Protein AF-A0A7S0J3U7-F1 (afdb_monomer_lite)

InterPro domains:
  IPR027417 P-loop containing nucleoside triphosphate hydrolase [G3DSA:3.40.50.300] (1-54)
  IPR027417 P-loop containing nucleoside triphosphate hydrolase [G3DSA:3.40.50.300] (55-213)
  IPR027417 P-loop containing nucleoside triphosphate hydrolase [SSF52540] (52-212)
  IPR050699 ATP-dependent RNA helicase SUPV3-like [PTHR12131] (1-213)

Radius of gyration: 22.96 Å; chains: 1; bounding box: 53×35×66 Å

Foldseek 3Di:
DVVCVVVVVCVLLPDALVDDDDDDDDDDPCQVVVQVVSCVSNVHHGDDDDDPDDPDQDWDWDDQQLDQDIFTQAGSVRDGDVVSVVVSVVSCPDPSNVVRVVCVLPLPRCRLLSVLVVCVVVVVDDDDDDDPDLVSLVSSLVSCVVPAFDDPVLLVVLVVLLCVLLVVDDPVVNPPVLSVVQSVSVRRVGGGDDPPDDPSRNVSNVVSVVVVD

Organism: NCBI:txid127549

pLDDT: mean 91.93, std 6.92, range [58.12, 98.19]

Structure (mmCIF, N/CA/C/O backbone):
data_AF-A0A7S0J3U7-F1
#
_entry.id   AF-A0A7S0J3U7-F1
#
loop_
_atom_site.group_PDB
_atom_site.id
_atom_site.type_symbol
_atom_site.label_atom_id
_atom_site.label_alt_id
_atom_site.label_comp_id
_atom_site.label_asym_id
_atom_site.label_entity_id
_atom_site.label_seq_id
_atom_site.pdbx_PDB_ins_code
_atom_site.Cartn_x
_atom_site.Cartn_y
_atom_site.Cartn_z
_atom_site.occupancy
_atom_site.B_iso_or_equiv
_atom_site.auth_seq_id
_atom_site.auth_comp_id
_atom_site.auth_asym_id
_atom_site.auth_atom_id
_atom_site.pdbx_PDB_model_num
ATOM 1 N N . ASP A 1 1 ? 11.514 -12.724 -6.228 1.00 75.56 1 ASP A N 1
ATOM 2 C CA . ASP A 1 1 ? 10.510 -13.749 -5.885 1.00 75.56 1 ASP A CA 1
ATOM 3 C C . ASP A 1 1 ? 11.068 -15.087 -6.351 1.00 75.56 1 ASP A C 1
ATOM 5 O O . ASP A 1 1 ? 11.372 -15.192 -7.532 1.00 75.56 1 ASP A O 1
ATOM 9 N N . LYS A 1 2 ? 11.339 -16.036 -5.444 1.00 83.31 2 LYS A N 1
ATOM 10 C CA . LYS A 1 2 ? 12.015 -17.295 -5.816 1.00 83.31 2 LYS A CA 1
ATOM 11 C C . LYS A 1 2 ? 11.158 -18.164 -6.736 1.00 83.31 2 LYS A C 1
ATOM 13 O O . LYS A 1 2 ? 11.709 -18.873 -7.564 1.00 83.31 2 LYS A O 1
ATOM 18 N N . GLU A 1 3 ? 9.839 -18.096 -6.590 1.00 84.75 3 GLU A N 1
ATOM 19 C CA . GLU A 1 3 ? 8.908 -18.938 -7.341 1.00 84.75 3 GLU A CA 1
ATOM 20 C C . GLU A 1 3 ? 8.481 -18.255 -8.642 1.00 84.75 3 GLU A C 1
ATOM 22 O O . GLU A 1 3 ? 8.449 -18.884 -9.694 1.00 84.75 3 GLU A O 1
ATOM 27 N N . ARG A 1 4 ? 8.209 -16.944 -8.601 1.00 88.12 4 ARG A N 1
ATOM 28 C CA . ARG A 1 4 ? 7.728 -16.192 -9.776 1.00 88.12 4 ARG A CA 1
ATOM 29 C C . ARG A 1 4 ? 8.841 -15.542 -10.599 1.00 88.12 4 ARG A C 1
ATOM 31 O O . ARG A 1 4 ? 8.576 -15.040 -11.686 1.00 88.12 4 ARG A O 1
ATOM 38 N N . GLY A 1 5 ? 10.071 -15.511 -10.084 1.00 89.69 5 GLY A N 1
ATOM 39 C CA . GLY A 1 5 ? 11.211 -14.859 -10.733 1.00 89.69 5 GLY A CA 1
ATOM 40 C C . GLY A 1 5 ? 11.667 -15.554 -12.014 1.00 89.69 5 GLY A C 1
ATOM 41 O O . GLY A 1 5 ? 11.997 -14.870 -12.976 1.00 89.69 5 GLY A O 1
ATOM 42 N N . VAL A 1 6 ? 11.602 -16.890 -12.052 1.00 93.31 6 VAL A N 1
ATOM 43 C CA . VAL A 1 6 ? 12.021 -17.692 -13.217 1.00 93.31 6 VAL A CA 1
ATOM 44 C C . VAL A 1 6 ? 11.227 -17.344 -14.475 1.00 93.31 6 VAL A C 1
ATOM 46 O O . VAL A 1 6 ? 11.791 -17.250 -15.558 1.00 93.31 6 VAL A O 1
ATOM 49 N N . VAL A 1 7 ? 9.936 -17.033 -14.316 1.00 94.88 7 VAL A N 1
ATOM 50 C CA . VAL A 1 7 ? 9.057 -16.651 -15.427 1.00 94.88 7 VAL A CA 1
ATOM 51 C C . VAL A 1 7 ? 9.573 -15.389 -16.117 1.00 94.88 7 VAL A C 1
ATOM 53 O O . VAL A 1 7 ? 9.537 -15.306 -17.340 1.00 94.88 7 VAL A O 1
ATOM 56 N N . TRP A 1 8 ? 10.087 -14.414 -15.360 1.00 95.06 8 TRP A N 1
ATOM 57 C CA . TRP A 1 8 ? 10.627 -13.183 -15.940 1.00 95.06 8 TRP A CA 1
ATOM 58 C C . TRP A 1 8 ? 11.910 -13.436 -16.726 1.00 95.06 8 TRP A C 1
ATOM 60 O O . TRP A 1 8 ? 12.068 -12.896 -17.818 1.00 95.06 8 TRP A O 1
ATOM 70 N N . GLU A 1 9 ? 12.801 -14.267 -16.192 1.00 94.94 9 GLU A N 1
ATOM 71 C CA . GLU A 1 9 ? 14.057 -14.624 -16.849 1.00 94.94 9 GLU A CA 1
ATOM 72 C C . GLU A 1 9 ? 13.805 -15.378 -18.161 1.00 94.94 9 GLU A C 1
ATOM 74 O O . GLU A 1 9 ? 14.298 -14.967 -19.211 1.00 94.94 9 GLU A O 1
ATOM 79 N N . GLU A 1 10 ? 12.955 -16.409 -18.130 1.00 95.12 10 GLU A N 1
ATOM 80 C CA . GLU A 1 10 ? 12.571 -17.180 -19.317 1.00 95.12 10 GLU A CA 1
ATOM 81 C C . GLU A 1 10 ? 11.880 -16.306 -20.368 1.00 95.12 10 GLU A C 1
ATOM 83 O O . GLU A 1 10 ? 12.235 -16.372 -21.545 1.00 95.12 10 GLU A O 1
ATOM 88 N N . CYS A 1 11 ? 10.937 -15.444 -19.961 1.00 95.62 11 CYS A N 1
ATOM 89 C CA . CYS A 1 11 ? 10.279 -14.515 -20.883 1.00 95.62 11 CYS A CA 1
ATOM 90 C C . CYS A 1 11 ? 11.294 -13.606 -21.578 1.00 95.62 11 CYS A C 1
ATOM 92 O O . CYS A 1 11 ? 11.206 -13.405 -22.786 1.00 95.62 11 CYS A O 1
ATOM 94 N N . ILE A 1 12 ? 12.255 -13.056 -20.831 1.00 96.38 12 ILE A N 1
ATOM 95 C CA . ILE A 1 12 ? 13.276 -12.184 -21.409 1.00 96.38 12 ILE A CA 1
ATOM 96 C C . ILE A 1 12 ? 14.152 -12.976 -22.380 1.00 96.38 12 ILE A C 1
ATOM 98 O O . ILE A 1 12 ? 14.346 -12.506 -23.493 1.00 96.38 12 ILE A O 1
ATOM 102 N N . ILE A 1 13 ? 14.645 -14.164 -22.016 1.00 95.75 13 ILE A N 1
ATOM 103 C CA . ILE A 1 13 ? 15.528 -14.976 -22.876 1.00 95.75 13 ILE A CA 1
ATOM 104 C C . ILE A 1 13 ? 14.826 -15.413 -24.171 1.00 95.75 13 ILE A C 1
ATOM 106 O O . ILE A 1 13 ? 15.434 -15.389 -25.238 1.00 95.75 13 ILE A O 1
ATOM 110 N N . LEU A 1 14 ? 13.560 -15.828 -24.085 1.00 96.62 14 LEU A N 1
ATOM 111 C CA . LEU A 1 14 ? 12.822 -16.404 -25.214 1.00 96.62 14 LEU A CA 1
ATOM 112 C C . LEU A 1 14 ? 12.270 -15.359 -26.193 1.00 96.62 14 LEU A C 1
ATOM 114 O O . LEU A 1 14 ? 11.823 -15.720 -27.285 1.00 96.62 14 LEU A O 1
ATOM 118 N N . LEU A 1 15 ? 12.269 -14.076 -25.825 1.00 96.88 15 LEU A N 1
ATOM 119 C CA . LEU A 1 15 ? 11.807 -13.017 -26.716 1.00 96.88 15 LEU A CA 1
ATOM 120 C C . LEU A 1 15 ? 12.730 -12.876 -27.944 1.00 96.88 15 LEU A C 1
ATOM 122 O O . LEU A 1 15 ? 13.947 -12.992 -27.826 1.00 96.88 15 LEU A O 1
ATOM 126 N N . PRO A 1 16 ? 12.189 -12.590 -29.143 1.00 95.31 16 PRO A N 1
ATOM 127 C CA . PRO A 1 16 ? 13.017 -12.363 -30.325 1.00 95.31 16 PRO A CA 1
ATOM 128 C C . PRO A 1 16 ? 13.934 -11.141 -30.169 1.00 95.31 16 PRO A C 1
ATOM 130 O O . PRO A 1 16 ? 13.489 -10.086 -29.723 1.00 95.31 16 PRO A O 1
ATOM 133 N N . SER A 1 17 ? 15.168 -11.219 -30.675 1.00 91.06 17 SER A N 1
ATOM 134 C CA . SER A 1 17 ? 16.170 -10.131 -30.609 1.00 91.06 17 SER A CA 1
ATOM 135 C C . SER A 1 17 ? 15.781 -8.839 -31.352 1.00 91.06 17 SER A C 1
ATOM 137 O O . SER A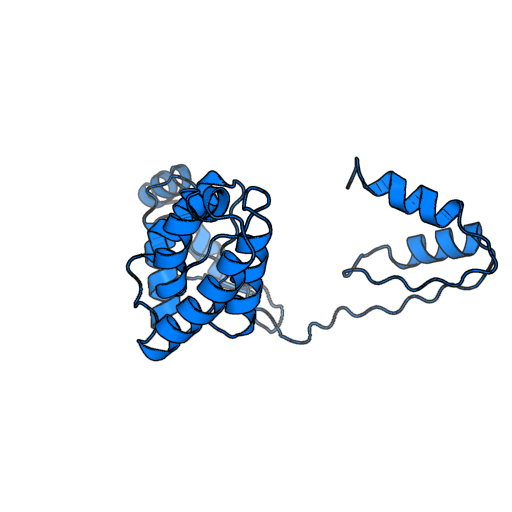 1 17 ? 16.381 -7.775 -31.159 1.00 91.06 17 SER A O 1
ATOM 139 N N . ALA A 1 18 ? 14.760 -8.906 -32.211 1.00 94.12 18 ALA A N 1
ATOM 140 C CA . ALA A 1 18 ? 14.163 -7.741 -32.858 1.00 94.12 18 ALA A CA 1
ATOM 141 C C . ALA A 1 18 ? 13.342 -6.871 -31.884 1.00 94.12 18 ALA A C 1
ATOM 143 O O . ALA A 1 18 ? 13.134 -5.687 -32.150 1.00 94.12 18 ALA A O 1
ATOM 144 N N . VAL A 1 19 ? 12.886 -7.436 -30.761 1.00 95.88 19 VAL A N 1
ATOM 145 C CA . VAL A 1 19 ? 12.116 -6.720 -29.740 1.00 95.88 19 VAL A CA 1
ATOM 146 C C . VAL A 1 19 ? 13.038 -5.769 -28.970 1.00 95.88 19 VAL A C 1
ATOM 148 O O . VAL A 1 19 ? 14.216 -6.043 -28.737 1.00 95.88 19 VAL A O 1
ATOM 151 N N . ARG A 1 20 ? 12.507 -4.603 -28.598 1.00 94.88 20 ARG A N 1
ATOM 152 C CA . ARG A 1 20 ? 13.173 -3.641 -27.712 1.00 94.88 20 ARG A CA 1
ATOM 153 C C . ARG A 1 20 ? 12.439 -3.606 -26.384 1.00 94.88 20 ARG A C 1
ATOM 155 O O . ARG A 1 20 ? 11.219 -3.735 -26.345 1.00 94.88 20 ARG A O 1
ATO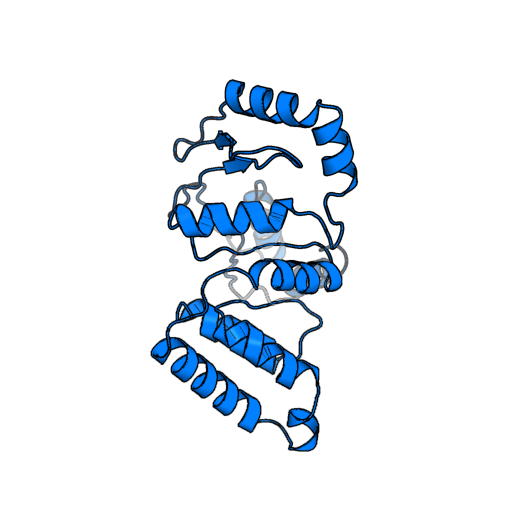M 162 N N . PHE A 1 21 ? 13.196 -3.434 -25.309 1.00 96.69 21 PHE A N 1
ATOM 163 C CA . PHE A 1 21 ? 12.683 -3.534 -23.951 1.00 96.69 21 PHE A CA 1
ATOM 164 C C . PHE A 1 21 ? 12.588 -2.163 -23.302 1.00 96.69 21 PHE A C 1
ATOM 166 O O . PHE A 1 21 ? 13.417 -1.282 -23.535 1.00 96.69 21 PHE A O 1
ATOM 173 N N . VAL A 1 22 ? 11.598 -2.028 -22.428 1.00 97.44 22 VAL A N 1
ATOM 174 C CA . VAL A 1 22 ? 11.510 -0.955 -21.445 1.00 97.44 22 VAL A CA 1
ATOM 175 C C . VAL A 1 22 ? 11.361 -1.630 -20.090 1.00 97.44 22 VAL A C 1
ATOM 177 O O . VAL A 1 22 ? 10.403 -2.367 -19.871 1.00 97.44 22 VAL A O 1
ATOM 180 N N . PHE A 1 23 ? 12.318 -1.400 -19.192 1.00 96.81 23 PHE A N 1
ATOM 181 C CA . PHE A 1 23 ? 12.300 -1.956 -17.842 1.00 96.81 23 PHE A CA 1
ATOM 182 C C . PHE A 1 23 ? 11.964 -0.858 -16.839 1.00 96.81 23 PHE A C 1
ATOM 184 O O . PHE A 1 23 ? 12.660 0.153 -16.759 1.00 96.81 23 PHE A O 1
ATOM 191 N N . LEU A 1 24 ? 10.906 -1.072 -16.060 1.00 96.75 24 LEU A N 1
ATOM 192 C CA . LEU A 1 24 ? 10.520 -0.206 -14.951 1.00 96.75 24 LEU A CA 1
ATOM 193 C C . LEU A 1 24 ? 10.749 -0.977 -13.652 1.00 96.75 24 LEU A C 1
ATOM 195 O O . LEU A 1 24 ? 10.137 -2.018 -13.428 1.00 96.75 24 LEU A O 1
ATOM 199 N N . SER A 1 25 ? 11.658 -0.481 -12.815 1.00 95.56 25 SER A N 1
ATOM 200 C CA . SER A 1 25 ? 12.045 -1.125 -11.559 1.00 95.56 25 SER A CA 1
ATOM 201 C C . SER A 1 25 ? 12.163 -0.096 -10.441 1.00 95.56 25 SER A C 1
ATOM 203 O O . SER A 1 25 ? 12.456 1.075 -10.681 1.00 95.56 25 SER A O 1
ATOM 205 N N . ALA A 1 26 ? 11.994 -0.557 -9.201 1.00 93.81 26 ALA A N 1
ATOM 206 C CA . ALA A 1 26 ? 12.475 0.176 -8.037 1.00 93.81 26 ALA A CA 1
ATOM 207 C C . ALA A 1 26 ? 14.014 0.283 -8.059 1.00 93.81 26 ALA A C 1
ATOM 209 O O . ALA A 1 26 ? 14.694 -0.425 -8.809 1.00 93.81 26 ALA A O 1
ATOM 210 N N . THR A 1 27 ? 14.565 1.160 -7.219 1.00 91.44 27 THR A N 1
ATOM 211 C CA . THR A 1 27 ? 16.014 1.342 -7.078 1.00 91.44 27 THR A CA 1
ATOM 212 C C . THR A 1 27 ? 16.678 0.040 -6.625 1.00 91.44 27 THR A C 1
ATOM 214 O O . THR A 1 27 ? 16.401 -0.452 -5.532 1.00 91.44 27 THR A O 1
ATOM 217 N N . ILE A 1 28 ? 17.576 -0.495 -7.455 1.00 93.19 28 ILE A N 1
ATOM 218 C CA . ILE A 1 28 ? 18.386 -1.683 -7.163 1.00 93.19 28 ILE A CA 1
ATOM 219 C C . ILE A 1 28 ? 19.878 -1.345 -7.305 1.00 93.19 28 ILE A C 1
ATOM 221 O O . ILE A 1 28 ? 20.237 -0.562 -8.189 1.00 93.19 28 ILE A O 1
ATOM 225 N N . PRO A 1 29 ? 20.761 -1.907 -6.460 1.00 92.19 29 PRO A N 1
ATOM 226 C CA . PRO A 1 29 ? 22.190 -1.595 -6.503 1.00 92.19 29 PRO A CA 1
ATOM 227 C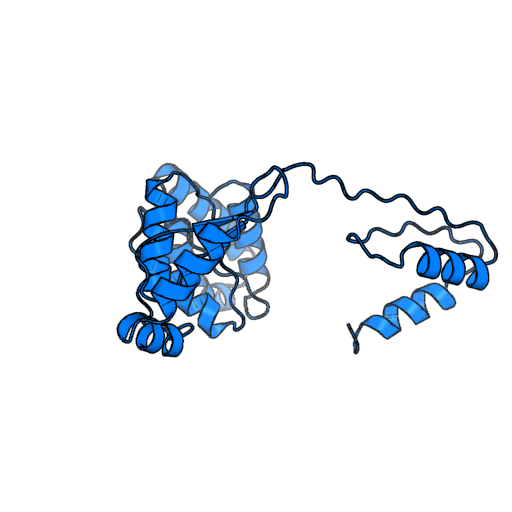 C . PRO A 1 29 ? 22.897 -2.180 -7.736 1.00 92.19 29 PRO A C 1
ATOM 229 O O . PRO A 1 29 ? 23.878 -1.613 -8.202 1.00 92.19 29 PRO A O 1
ATOM 232 N N . ASN A 1 30 ? 22.385 -3.276 -8.297 1.00 94.62 30 ASN A N 1
ATOM 233 C CA . ASN A 1 30 ? 22.997 -4.036 -9.388 1.00 94.62 30 ASN A CA 1
ATOM 234 C C . ASN A 1 30 ? 22.309 -3.816 -10.752 1.00 94.62 30 ASN A C 1
ATOM 236 O O . ASN A 1 30 ? 22.271 -4.710 -11.594 1.00 94.62 30 ASN A O 1
ATOM 240 N N . ALA A 1 31 ? 21.754 -2.622 -10.994 1.00 96.38 31 ALA A N 1
ATOM 241 C CA . ALA A 1 31 ? 21.051 -2.310 -12.246 1.00 96.38 31 ALA A CA 1
ATOM 242 C C . ALA A 1 31 ? 21.931 -2.479 -13.503 1.00 96.38 31 ALA A C 1
ATOM 244 O O . ALA A 1 31 ? 21.428 -2.852 -14.561 1.00 96.38 31 ALA A O 1
ATOM 245 N N . PHE A 1 32 ? 23.238 -2.223 -13.385 1.00 96.31 32 PHE A N 1
ATOM 246 C CA . PHE A 1 32 ? 24.193 -2.405 -14.481 1.00 96.31 32 PHE A CA 1
ATOM 247 C C . PHE A 1 32 ? 24.411 -3.878 -14.827 1.00 96.31 32 PHE A C 1
ATOM 249 O O . PHE A 1 32 ? 24.347 -4.217 -16.002 1.00 96.31 32 PHE A O 1
ATOM 256 N N . GLU A 1 33 ? 24.559 -4.755 -13.831 1.00 97.56 33 GLU A N 1
ATOM 257 C CA . GLU A 1 33 ? 24.690 -6.204 -14.057 1.00 97.56 33 GLU A CA 1
ATOM 258 C C . GLU A 1 33 ? 23.466 -6.760 -14.798 1.00 97.56 33 GLU A C 1
ATOM 260 O O . GLU A 1 33 ? 23.592 -7.545 -15.737 1.00 97.56 33 GLU A O 1
ATOM 265 N N . PHE A 1 34 ? 22.267 -6.301 -14.422 1.00 96.88 34 PHE A N 1
ATOM 266 C CA . PHE A 1 34 ? 21.038 -6.669 -15.122 1.00 96.88 34 PHE A CA 1
ATOM 267 C C . PHE A 1 34 ? 21.046 -6.198 -16.584 1.00 96.88 34 PHE A C 1
ATOM 269 O O . PHE A 1 34 ? 20.722 -6.969 -17.487 1.00 96.88 34 PHE A O 1
ATOM 276 N N . ALA A 1 35 ? 21.437 -4.946 -16.836 1.00 97.19 35 ALA A N 1
ATOM 277 C CA . ALA A 1 35 ? 21.500 -4.400 -18.188 1.00 97.19 35 ALA A CA 1
ATOM 278 C C . ALA A 1 35 ? 22.540 -5.115 -19.065 1.00 97.19 35 ALA A C 1
ATOM 280 O O . ALA A 1 35 ? 22.259 -5.390 -20.230 1.00 97.19 35 ALA A O 1
ATOM 281 N N . GLU A 1 36 ? 23.704 -5.456 -18.507 1.00 97.56 36 GLU A N 1
ATOM 282 C CA . GLU A 1 36 ? 24.748 -6.228 -19.188 1.00 97.56 36 GLU A CA 1
ATOM 283 C C . GLU A 1 36 ? 24.258 -7.625 -19.571 1.00 97.56 36 GLU A C 1
ATOM 285 O O . GLU A 1 36 ? 24.468 -8.062 -20.704 1.00 97.56 36 GLU A O 1
ATOM 290 N N . TRP A 1 37 ? 23.549 -8.304 -18.666 1.00 97.31 37 TRP A N 1
ATOM 291 C CA . TRP A 1 37 ? 22.957 -9.608 -18.948 1.00 97.31 37 TRP A CA 1
ATOM 292 C C . TRP A 1 37 ? 21.941 -9.541 -20.100 1.00 97.31 37 TRP A C 1
ATOM 294 O O . TRP A 1 37 ? 22.045 -10.327 -21.044 1.00 97.31 37 TRP A O 1
ATOM 304 N N . VAL A 1 38 ? 21.018 -8.569 -20.090 1.00 96.62 38 VAL A N 1
ATOM 305 C CA . VAL A 1 38 ? 20.047 -8.394 -21.189 1.00 96.62 38 VAL A CA 1
ATOM 306 C C . VAL A 1 38 ? 20.751 -8.042 -22.504 1.00 96.62 38 VAL A C 1
ATOM 308 O O . VAL A 1 38 ? 20.408 -8.594 -23.552 1.00 96.62 38 VAL A O 1
ATOM 311 N N . ALA A 1 39 ? 21.747 -7.152 -22.460 1.00 96.25 39 ALA A N 1
ATOM 312 C CA . ALA A 1 39 ? 22.512 -6.755 -23.640 1.00 96.25 39 ALA A CA 1
ATOM 313 C C . ALA A 1 39 ? 23.267 -7.943 -24.256 1.00 96.25 39 ALA A C 1
ATOM 315 O O . ALA A 1 39 ? 23.295 -8.084 -25.477 1.00 96.25 39 ALA A O 1
ATOM 316 N N . CYS A 1 40 ? 23.829 -8.820 -23.418 1.00 95.38 40 CYS A N 1
ATOM 317 C CA . CYS A 1 40 ? 24.489 -10.053 -23.839 1.00 95.38 40 CYS A CA 1
ATOM 318 C C . CYS A 1 40 ? 23.496 -11.050 -24.457 1.00 95.38 40 CYS A C 1
ATOM 320 O O . CYS A 1 40 ? 23.745 -11.575 -25.540 1.00 95.38 40 CYS A O 1
ATOM 322 N N . ALA A 1 41 ? 22.347 -11.267 -23.809 1.00 95.19 41 ALA A N 1
ATOM 323 C CA . ALA A 1 41 ? 21.336 -12.217 -24.269 1.00 95.19 41 ALA A CA 1
ATOM 324 C C . ALA A 1 41 ? 20.722 -11.838 -25.630 1.00 95.19 41 ALA A C 1
ATOM 326 O O . ALA A 1 41 ? 20.438 -12.719 -26.439 1.00 95.19 41 ALA A O 1
ATOM 327 N N . HIS A 1 42 ? 20.541 -10.539 -25.902 1.00 96.19 42 HIS A N 1
ATOM 328 C CA . HIS A 1 42 ? 19.839 -10.067 -27.103 1.00 96.19 42 HIS A CA 1
ATOM 329 C C . HIS A 1 42 ? 20.697 -9.323 -28.132 1.00 96.19 42 HIS A C 1
ATOM 331 O O . HIS A 1 42 ? 20.203 -8.979 -29.208 1.00 96.19 42 HIS A O 1
ATOM 337 N N . ASN A 1 43 ? 21.974 -9.085 -27.830 1.00 94.44 43 ASN A N 1
ATOM 338 C CA . ASN A 1 43 ? 22.939 -8.420 -28.708 1.00 94.44 43 ASN A CA 1
ATOM 339 C C . ASN A 1 43 ? 22.504 -7.009 -29.174 1.00 94.44 43 ASN A C 1
ATOM 341 O O . ASN A 1 43 ? 22.630 -6.651 -30.348 1.00 94.44 43 ASN A O 1
ATOM 345 N N . PHE A 1 44 ? 21.986 -6.190 -28.255 1.00 94.69 44 PHE A N 1
ATOM 346 C CA . PHE A 1 44 ? 21.726 -4.761 -28.475 1.00 94.69 44 PHE A CA 1
ATOM 347 C C . PHE A 1 44 ? 22.029 -3.949 -27.199 1.00 94.69 44 PHE A C 1
ATOM 349 O O . PHE A 1 44 ? 22.013 -4.508 -26.101 1.00 94.69 44 PHE A O 1
ATOM 356 N N . PRO A 1 45 ? 22.306 -2.633 -27.300 1.00 95.31 45 PRO A N 1
ATOM 357 C CA . PRO A 1 45 ? 22.631 -1.815 -26.132 1.00 95.31 45 PRO A CA 1
ATOM 358 C C . PRO A 1 45 ? 21.430 -1.620 -25.195 1.00 95.31 45 PRO A C 1
ATOM 360 O O . PRO A 1 45 ? 20.330 -1.287 -25.638 1.00 95.31 45 PRO A O 1
ATOM 363 N N . VAL A 1 46 ? 21.666 -1.760 -23.889 1.00 96.94 46 VAL A N 1
ATOM 364 C CA . VAL A 1 46 ? 20.685 -1.498 -22.825 1.00 96.94 46 VAL A CA 1
ATOM 365 C C . VAL A 1 46 ? 21.171 -0.318 -21.993 1.00 96.94 46 VAL A C 1
ATOM 367 O O . VAL A 1 46 ? 22.286 -0.325 -21.476 1.00 96.94 46 VAL A O 1
ATOM 370 N N . HIS A 1 47 ? 20.337 0.711 -21.865 1.00 97.06 47 HIS A N 1
ATOM 371 C CA . HIS A 1 47 ? 20.669 1.914 -21.106 1.00 97.06 47 HIS A CA 1
ATOM 372 C C . HIS A 1 47 ? 20.093 1.840 -19.692 1.00 97.06 47 HIS A C 1
ATOM 374 O O . HIS A 1 47 ? 18.919 1.521 -19.513 1.00 97.06 47 HIS A O 1
ATOM 380 N N . VAL A 1 48 ? 20.905 2.195 -18.695 1.00 97.50 48 VAL A N 1
ATOM 381 C CA . VAL A 1 48 ? 20.467 2.323 -17.301 1.00 97.50 48 VAL A CA 1
ATOM 382 C C . VAL A 1 48 ? 20.244 3.795 -16.986 1.00 97.50 48 VAL A C 1
ATOM 384 O O . VAL A 1 48 ? 21.166 4.603 -17.069 1.00 97.50 48 VAL A O 1
ATOM 387 N N . VAL A 1 49 ? 19.019 4.133 -16.594 1.00 96.50 49 VAL A N 1
ATOM 388 C CA . VAL A 1 49 ? 18.664 5.451 -16.061 1.00 96.50 49 VAL A CA 1
ATOM 389 C C . VAL A 1 49 ? 18.196 5.245 -14.629 1.00 96.50 49 VAL A C 1
ATOM 391 O O . VAL A 1 49 ? 17.203 4.560 -14.394 1.00 96.50 49 VAL A O 1
ATOM 394 N N . SER A 1 50 ? 18.921 5.805 -13.664 1.00 94.19 50 SER A N 1
ATOM 395 C CA . SER A 1 50 ? 18.618 5.645 -12.242 1.00 94.19 50 SER A CA 1
ATOM 396 C C . SER A 1 50 ? 18.702 6.972 -11.497 1.00 94.19 50 SER A C 1
ATOM 398 O O . SER A 1 50 ? 19.372 7.918 -11.909 1.00 94.19 50 SER A O 1
ATOM 400 N N . THR A 1 51 ? 17.981 7.047 -10.383 1.00 92.94 51 THR A N 1
ATOM 401 C CA . THR A 1 51 ? 18.025 8.179 -9.462 1.00 92.94 51 THR A CA 1
ATOM 402 C C . THR A 1 51 ? 17.840 7.674 -8.038 1.00 92.94 51 THR A C 1
ATOM 404 O O . THR A 1 51 ? 17.000 6.813 -7.775 1.00 92.94 51 THR A O 1
ATOM 407 N N . SER A 1 52 ? 18.636 8.207 -7.114 1.00 89.31 52 SER A N 1
ATOM 408 C CA . SER A 1 52 ? 18.439 8.047 -5.669 1.00 89.31 52 SER A CA 1
ATOM 409 C C . SER A 1 52 ? 17.608 9.186 -5.071 1.00 89.31 52 SER A C 1
ATOM 411 O O . SER A 1 52 ? 17.188 9.109 -3.917 1.00 89.31 52 SER A O 1
ATOM 413 N N . LYS A 1 53 ? 17.350 10.250 -5.846 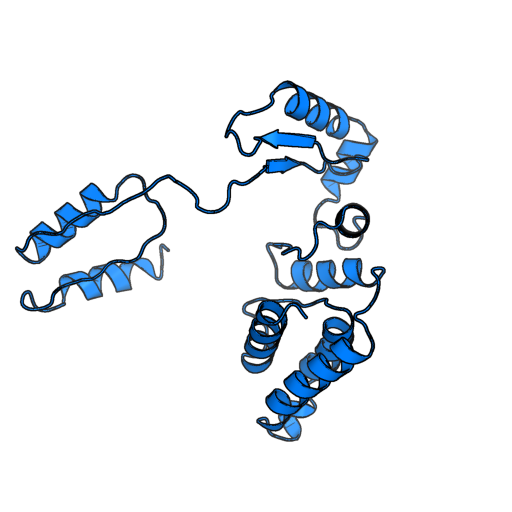1.00 90.50 53 LYS A N 1
ATOM 414 C CA . LYS A 1 53 ? 16.573 11.401 -5.393 1.00 90.50 53 LYS A CA 1
ATOM 415 C C . LYS A 1 53 ? 15.103 11.016 -5.289 1.00 90.50 53 LYS A C 1
ATOM 417 O O . LYS A 1 53 ? 14.454 10.727 -6.294 1.00 90.50 53 LYS A O 1
ATOM 422 N N . ARG A 1 54 ? 14.566 11.091 -4.074 1.00 91.69 54 ARG A N 1
ATOM 423 C CA . ARG A 1 54 ? 13.137 10.932 -3.811 1.00 91.69 54 ARG A CA 1
ATOM 424 C C . ARG A 1 54 ? 12.402 12.263 -4.046 1.00 91.69 54 ARG A C 1
ATOM 426 O O . ARG A 1 54 ? 12.850 13.272 -3.505 1.00 91.69 54 ARG A O 1
ATOM 433 N N . PRO A 1 55 ? 11.292 12.291 -4.811 1.00 94.00 55 PRO A N 1
ATOM 434 C CA . PRO A 1 55 ? 10.508 13.514 -5.024 1.00 94.00 55 PRO A CA 1
ATOM 435 C C . PRO A 1 55 ? 9.920 14.102 -3.736 1.00 94.00 55 PRO A C 1
ATOM 437 O O . PRO A 1 55 ? 9.984 15.311 -3.540 1.00 94.00 55 PRO A O 1
ATOM 440 N N . THR A 1 56 ? 9.418 13.242 -2.848 1.00 93.56 56 THR A N 1
ATOM 441 C CA . THR A 1 56 ? 8.897 13.619 -1.527 1.00 93.56 56 THR A CA 1
ATOM 442 C C . THR A 1 56 ? 9.860 13.120 -0.450 1.00 93.56 56 THR A C 1
ATOM 444 O O . THR A 1 56 ? 9.926 11.906 -0.240 1.00 93.56 56 THR A O 1
ATOM 447 N N . PRO A 1 57 ? 10.647 13.995 0.204 1.00 94.19 57 PRO A N 1
ATOM 448 C CA . PRO A 1 57 ? 11.508 13.599 1.316 1.00 94.19 57 PRO A CA 1
ATOM 449 C C . PRO A 1 57 ? 10.705 12.896 2.414 1.00 94.19 57 PRO A C 1
ATOM 451 O O . PRO A 1 57 ? 9.554 13.248 2.658 1.00 94.19 57 PRO A O 1
ATOM 454 N N . LEU A 1 58 ? 11.305 11.898 3.061 1.00 95.19 58 LEU A N 1
ATOM 455 C CA . LEU A 1 58 ? 10.655 11.136 4.126 1.00 95.19 58 LEU A CA 1
ATOM 456 C C . LEU A 1 58 ? 11.308 11.427 5.467 1.00 95.19 58 LEU A C 1
ATOM 458 O O . LEU A 1 58 ? 12.506 11.690 5.543 1.00 95.19 58 LEU A O 1
ATOM 462 N N . GLU A 1 59 ? 10.508 11.305 6.515 1.00 96.12 59 GLU A N 1
ATOM 463 C CA . GLU A 1 59 ? 10.973 11.262 7.890 1.00 96.12 59 GLU A CA 1
ATOM 464 C C . GLU A 1 59 ? 10.686 9.882 8.473 1.00 96.12 59 GLU A C 1
ATOM 466 O O . GLU A 1 59 ? 9.617 9.307 8.260 1.00 96.12 59 GLU A O 1
ATOM 471 N N . HIS A 1 60 ? 11.639 9.350 9.228 1.00 97.19 60 HIS A N 1
ATOM 472 C CA . HIS A 1 60 ? 11.517 8.048 9.863 1.00 97.19 60 HIS A CA 1
ATOM 473 C C . HIS A 1 60 ? 11.331 8.236 11.360 1.00 97.19 60 HIS A C 1
ATOM 475 O O . HIS A 1 60 ? 12.218 8.745 12.046 1.00 97.19 60 HIS A O 1
ATOM 481 N N . TRP A 1 61 ? 10.184 7.796 11.862 1.00 96.00 61 TRP A N 1
ATOM 482 C CA . TRP A 1 61 ? 9.808 7.881 13.267 1.00 96.00 61 TRP A CA 1
ATOM 483 C C . TRP A 1 61 ? 9.681 6.483 13.870 1.00 96.00 61 TRP A C 1
ATOM 485 O O . TRP A 1 61 ? 9.358 5.525 13.170 1.00 96.00 61 TRP A O 1
ATOM 495 N N . VAL A 1 62 ? 9.895 6.365 15.179 1.00 94.62 62 VAL A N 1
ATOM 496 C CA . VAL A 1 62 ? 9.595 5.144 15.934 1.00 94.62 62 VAL A CA 1
ATOM 497 C C . VAL A 1 62 ? 8.603 5.443 17.051 1.00 94.62 62 VAL A C 1
ATOM 499 O O . VAL A 1 62 ? 8.720 6.456 17.743 1.00 94.62 62 VAL A O 1
ATOM 502 N N . PHE A 1 63 ? 7.631 4.548 17.219 1.00 92.31 63 PHE A N 1
ATOM 503 C CA . PHE A 1 63 ? 6.690 4.532 18.336 1.00 92.31 63 PHE A CA 1
ATOM 504 C C . PHE A 1 63 ? 6.953 3.277 19.184 1.00 92.31 63 PHE A C 1
ATOM 506 O O . PHE A 1 63 ? 6.540 2.180 18.801 1.00 92.31 63 PHE A O 1
ATOM 513 N N . PRO A 1 64 ? 7.700 3.396 20.294 1.00 90.00 64 PRO A N 1
ATOM 514 C CA . PRO A 1 64 ? 7.978 2.281 21.189 1.00 90.00 64 PRO A CA 1
ATOM 515 C C . PRO A 1 64 ? 6.710 1.670 21.786 1.00 90.00 64 PRO A C 1
ATOM 517 O O . PRO A 1 64 ? 5.820 2.388 22.238 1.00 90.00 64 PRO A O 1
ATOM 520 N N . ALA A 1 65 ? 6.655 0.340 21.856 1.00 87.19 65 ALA A N 1
ATOM 521 C CA . ALA A 1 65 ? 5.578 -0.368 22.541 1.00 87.19 65 ALA A CA 1
ATOM 522 C C . ALA A 1 65 ? 5.513 0.037 24.021 1.00 87.19 65 ALA A C 1
ATOM 524 O O . ALA A 1 65 ? 6.531 0.031 24.716 1.00 87.19 65 ALA A O 1
ATOM 525 N N . GLY A 1 66 ? 4.324 0.404 24.502 1.00 83.25 66 GLY A N 1
ATOM 526 C CA . GLY A 1 66 ? 4.150 0.947 25.855 1.00 83.25 66 GLY A CA 1
ATOM 527 C C . GLY A 1 66 ? 4.759 2.338 26.084 1.00 83.25 66 GLY A C 1
ATOM 528 O O . GLY A 1 66 ? 4.642 2.857 27.187 1.00 83.25 66 GLY A O 1
ATOM 529 N N . GLY A 1 67 ? 5.368 2.960 25.070 1.00 82.56 67 GLY A N 1
ATOM 530 C CA . GLY A 1 67 ? 5.842 4.341 25.133 1.00 82.56 67 GLY A CA 1
ATOM 531 C C . GLY A 1 67 ? 4.714 5.353 24.932 1.00 82.56 67 GLY A C 1
ATOM 532 O O . GLY A 1 67 ? 3.606 4.995 24.526 1.00 82.56 67 GLY A O 1
ATOM 533 N N . ASP A 1 68 ? 5.019 6.625 25.193 1.00 79.19 68 ASP A N 1
ATOM 534 C CA . ASP A 1 68 ? 4.052 7.733 25.137 1.00 79.19 68 ASP A CA 1
ATOM 535 C C . ASP A 1 68 ? 4.306 8.716 23.984 1.00 79.19 68 ASP A C 1
ATOM 537 O O . ASP A 1 68 ? 3.650 9.751 23.892 1.00 79.19 68 ASP A O 1
ATOM 541 N N . GLY A 1 69 ? 5.258 8.431 23.090 1.00 86.00 69 GLY A N 1
ATOM 542 C CA . GLY A 1 69 ? 5.622 9.392 22.053 1.00 86.00 69 GLY A CA 1
ATOM 543 C C . GLY A 1 69 ? 6.340 8.820 20.840 1.00 86.00 69 GLY A C 1
ATOM 544 O O . GLY A 1 69 ? 6.880 7.714 20.857 1.00 86.00 69 GLY A O 1
ATOM 545 N N . LEU A 1 70 ? 6.337 9.631 19.781 1.00 92.06 70 LEU A N 1
ATOM 546 C CA . LEU A 1 70 ? 7.102 9.420 18.557 1.00 92.06 70 LEU A CA 1
ATOM 547 C C . LEU A 1 70 ? 8.511 9.994 18.703 1.00 92.06 70 LEU A C 1
ATOM 549 O O . LEU A 1 70 ? 8.682 11.147 19.102 1.00 92.06 70 LEU A O 1
ATOM 553 N N . TYR A 1 71 ? 9.508 9.210 18.305 1.00 94.69 71 TYR A N 1
ATOM 554 C CA . TYR A 1 71 ? 10.905 9.628 18.262 1.00 94.69 71 TYR A CA 1
ATOM 555 C C . TYR A 1 71 ? 11.366 9.703 16.810 1.00 94.69 71 TYR A C 1
ATOM 557 O O . TYR A 1 71 ? 11.319 8.707 16.089 1.00 94.69 71 TYR A O 1
ATOM 565 N N . LEU A 1 72 ? 11.810 10.883 16.379 1.00 96.38 72 LEU A N 1
ATOM 566 C CA . LEU A 1 72 ? 12.318 11.105 15.029 1.00 96.38 72 LEU A CA 1
ATOM 567 C C . LEU A 1 72 ? 13.723 10.506 14.903 1.00 96.38 72 LEU A C 1
ATOM 569 O O . LEU A 1 72 ? 14.676 11.043 15.470 1.00 96.38 72 LEU A O 1
ATOM 573 N N . LEU A 1 73 ? 13.854 9.414 14.155 1.00 97.38 73 LEU A N 1
ATOM 574 C CA . LEU A 1 73 ? 15.119 8.720 13.920 1.00 97.38 73 LEU A CA 1
ATOM 575 C C . LEU A 1 73 ? 15.890 9.299 12.739 1.00 97.38 73 LEU A C 1
ATOM 577 O O . LEU A 1 73 ? 17.109 9.364 12.796 1.00 97.38 73 LEU A O 1
ATOM 581 N N . GLN A 1 74 ? 15.210 9.737 11.683 1.00 97.25 74 GLN A N 1
ATOM 582 C CA . GLN A 1 74 ? 15.856 10.331 10.511 1.00 97.25 74 GLN A CA 1
ATOM 583 C C . GLN A 1 74 ? 14.957 11.410 9.922 1.00 97.25 74 GLN A C 1
ATOM 585 O O . GLN A 1 74 ? 13.767 11.174 9.733 1.00 97.25 74 GLN A O 1
ATOM 590 N N . GLY A 1 75 ? 15.506 12.602 9.685 1.00 94.81 75 GLY A N 1
ATOM 591 C CA . GLY A 1 75 ? 14.763 13.713 9.093 1.00 94.81 75 GLY A CA 1
ATOM 592 C C . GLY A 1 75 ? 14.741 13.646 7.571 1.00 94.81 75 GLY A C 1
ATOM 593 O O . GLY A 1 75 ? 15.371 12.784 6.958 1.00 94.81 75 GLY A O 1
ATOM 594 N N . SER A 1 76 ? 14.076 14.625 6.966 1.00 93.62 76 SER A N 1
ATOM 595 C CA . SER A 1 76 ? 14.086 14.849 5.515 1.00 93.62 76 SER A CA 1
ATOM 596 C C . SER A 1 76 ? 15.476 15.183 4.950 1.00 93.62 76 SER A C 1
ATOM 598 O O . SER A 1 76 ? 15.694 15.071 3.745 1.00 93.62 76 SER A O 1
ATOM 600 N N . ASP A 1 77 ? 16.424 15.542 5.818 1.00 93.00 77 ASP A N 1
ATOM 601 C CA . ASP A 1 77 ? 17.850 15.732 5.536 1.00 93.00 77 ASP A CA 1
ATOM 602 C C . ASP A 1 77 ? 18.629 14.414 5.368 1.00 93.00 77 ASP A C 1
ATOM 604 O O . ASP A 1 77 ? 19.786 14.427 4.948 1.00 93.00 77 ASP A O 1
ATOM 608 N N . GLY A 1 78 ? 18.015 13.273 5.691 1.00 92.25 78 GLY A N 1
ATOM 609 C CA . GLY A 1 78 ? 18.657 11.964 5.645 1.00 92.25 78 GLY A CA 1
ATOM 610 C C . GLY A 1 78 ? 19.636 11.709 6.795 1.00 92.25 78 GLY A C 1
ATOM 611 O O . GLY A 1 78 ? 20.311 10.678 6.787 1.00 92.25 78 GLY A O 1
ATOM 612 N N . VAL A 1 79 ? 19.708 12.585 7.804 1.00 95.12 79 VAL A N 1
ATOM 613 C CA . VAL A 1 79 ? 20.631 12.425 8.937 1.00 95.12 79 VAL A CA 1
ATOM 614 C C . VAL A 1 79 ? 19.979 11.589 10.035 1.00 95.12 79 VAL A C 1
ATOM 616 O O . VAL A 1 79 ? 18.887 11.902 10.516 1.00 95.12 79 VAL A O 1
ATOM 619 N N . PHE A 1 80 ? 20.657 10.515 10.445 1.00 97.38 80 PHE A N 1
ATOM 620 C CA . PHE A 1 80 ? 20.213 9.666 11.548 1.00 97.38 80 PHE A CA 1
ATOM 621 C C . PHE A 1 80 ? 20.488 10.328 12.907 1.00 97.38 80 PHE A C 1
ATOM 623 O O . PHE A 1 80 ? 21.589 10.811 13.166 1.00 97.38 80 PHE A O 1
ATOM 630 N N . ARG A 1 81 ? 19.486 10.335 13.790 1.00 97.06 81 ARG A N 1
ATOM 631 C CA . ARG A 1 81 ? 19.516 10.941 15.127 1.00 97.06 81 ARG A CA 1
ATOM 632 C C . ARG A 1 81 ? 19.686 9.863 16.196 1.00 97.06 81 ARG A C 1
ATOM 634 O O . ARG A 1 81 ? 18.708 9.363 16.755 1.00 97.06 81 ARG A O 1
ATOM 641 N N . GLU A 1 82 ? 20.938 9.541 16.499 1.00 96.75 82 GLU A N 1
ATOM 642 C CA . GLU A 1 82 ? 21.314 8.493 17.458 1.00 96.75 82 GLU A CA 1
ATOM 643 C C . GLU A 1 82 ? 20.745 8.730 18.867 1.00 96.75 82 GLU A C 1
ATOM 645 O O . GLU A 1 82 ? 20.200 7.812 19.475 1.00 96.75 82 GLU A O 1
ATOM 650 N N . GLU A 1 83 ? 20.736 9.975 19.349 1.00 96.19 83 GLU A N 1
ATOM 651 C CA . GLU A 1 83 ? 20.175 10.313 20.665 1.00 96.19 83 GLU A CA 1
ATOM 652 C C . GLU A 1 83 ? 18.687 9.928 20.783 1.00 96.19 83 GLU A C 1
ATOM 654 O O . GLU A 1 83 ? 18.246 9.363 21.787 1.00 96.19 83 GLU A O 1
ATOM 659 N N . ASN A 1 84 ? 17.896 10.189 19.737 1.00 96.00 84 ASN A N 1
ATOM 660 C CA . ASN A 1 84 ? 16.477 9.834 19.716 1.00 96.00 84 ASN A CA 1
ATOM 661 C C . ASN A 1 84 ? 16.279 8.319 19.669 1.00 96.00 84 ASN A C 1
ATOM 663 O O . ASN A 1 84 ? 15.372 7.799 20.327 1.00 96.00 84 ASN A O 1
ATOM 667 N N . PHE A 1 85 ? 17.143 7.611 18.940 1.00 95.12 85 PHE A N 1
ATOM 668 C CA . PHE A 1 85 ? 17.150 6.156 18.925 1.00 95.12 85 PHE A CA 1
ATOM 669 C C . PHE A 1 85 ? 17.418 5.593 20.324 1.00 95.12 85 PHE A C 1
ATOM 671 O O . PHE A 1 85 ? 16.612 4.809 20.829 1.00 95.12 85 PHE A O 1
ATOM 678 N N . GLU A 1 86 ? 18.468 6.051 21.006 1.00 94.62 86 GLU A N 1
ATOM 679 C CA . GLU A 1 86 ? 18.773 5.610 22.367 1.00 94.62 86 GLU A CA 1
ATOM 680 C C . GLU A 1 86 ? 17.630 5.894 23.346 1.00 94.62 86 GLU A C 1
ATOM 682 O O . GLU A 1 86 ? 17.274 5.035 24.156 1.00 94.62 86 GLU A O 1
ATOM 687 N N . ARG A 1 87 ? 17.018 7.083 23.270 1.00 92.19 87 ARG A N 1
ATOM 688 C CA . ARG A 1 87 ? 15.857 7.434 24.103 1.00 92.19 87 ARG A CA 1
ATOM 689 C C . ARG A 1 87 ? 14.684 6.486 23.862 1.00 92.19 87 ARG A C 1
ATOM 691 O O . ARG A 1 87 ? 14.067 6.036 24.829 1.00 92.19 87 ARG A O 1
ATOM 698 N N . SER A 1 88 ? 14.414 6.140 22.602 1.00 92.44 88 SER A N 1
ATOM 699 C CA . SER A 1 88 ? 13.372 5.172 22.250 1.00 92.44 88 SER A CA 1
ATOM 700 C C . SER A 1 88 ? 13.672 3.781 22.830 1.00 92.44 88 SER A C 1
ATOM 702 O O . SER A 1 88 ? 12.800 3.160 23.438 1.00 92.44 88 SER A O 1
ATOM 704 N N . MET A 1 89 ? 14.930 3.335 22.779 1.00 90.56 89 MET A N 1
ATOM 705 C CA . MET A 1 89 ? 15.351 2.044 23.329 1.00 90.56 89 MET A CA 1
ATOM 706 C C . MET A 1 89 ? 15.253 1.997 24.857 1.00 90.56 89 MET A C 1
ATOM 708 O O . MET A 1 89 ? 14.834 0.984 25.418 1.00 90.56 89 MET A O 1
ATOM 712 N N . ARG A 1 90 ? 15.569 3.100 25.548 1.00 89.25 90 ARG A N 1
ATOM 713 C CA . ARG A 1 90 ? 15.395 3.202 27.007 1.00 89.25 90 ARG A CA 1
ATOM 714 C C . ARG A 1 90 ? 13.926 3.077 27.415 1.00 89.25 90 ARG A C 1
ATOM 716 O O . ARG A 1 90 ? 13.647 2.442 28.428 1.00 89.25 90 ARG A O 1
ATOM 723 N N . SER A 1 91 ? 12.993 3.616 26.623 1.00 85.31 91 SER A N 1
ATOM 724 C CA . SER A 1 91 ? 11.553 3.473 26.898 1.00 85.31 91 SER A CA 1
ATOM 725 C C . SER A 1 91 ? 11.080 2.012 26.809 1.00 85.31 91 SER A C 1
ATOM 727 O O . SER A 1 91 ? 10.336 1.553 27.676 1.00 85.31 91 SER A O 1
ATOM 729 N N . LEU A 1 92 ? 11.614 1.241 25.850 1.00 84.56 92 LEU A N 1
ATOM 730 C CA . LEU A 1 92 ? 11.347 -0.198 25.711 1.00 84.56 92 LEU A CA 1
ATOM 731 C C . LEU A 1 92 ? 11.981 -1.042 26.822 1.00 84.56 92 LEU A C 1
ATOM 733 O O . LEU A 1 92 ? 11.449 -2.093 27.170 1.00 84.56 92 LEU A O 1
ATOM 737 N N . ALA A 1 93 ? 13.122 -0.612 27.367 1.00 84.62 93 ALA A N 1
ATOM 738 C CA . ALA A 1 93 ? 13.869 -1.367 28.373 1.00 84.62 93 ALA A CA 1
ATOM 739 C C . ALA A 1 93 ? 13.188 -1.410 29.755 1.00 84.62 93 ALA A C 1
ATOM 741 O O . ALA A 1 93 ? 13.600 -2.194 30.615 1.00 84.62 93 ALA A O 1
ATOM 742 N N . THR A 1 94 ? 12.152 -0.596 29.971 1.00 83.81 94 THR A N 1
ATOM 743 C CA . THR A 1 94 ? 11.325 -0.633 31.183 1.00 83.81 94 THR A CA 1
ATOM 744 C C . THR A 1 94 ? 10.569 -1.963 31.300 1.00 83.81 94 THR A C 1
ATOM 746 O O . THR A 1 94 ? 10.285 -2.628 30.304 1.00 83.81 94 THR A O 1
ATOM 749 N N . GLU A 1 95 ? 10.215 -2.383 32.517 1.00 79.38 95 GLU A N 1
ATOM 750 C CA . GLU A 1 95 ? 9.422 -3.611 32.716 1.00 79.38 95 GLU A CA 1
ATOM 751 C C . GLU A 1 95 ? 8.047 -3.535 32.030 1.00 79.38 95 GLU A C 1
ATOM 753 O O . GLU A 1 95 ? 7.533 -4.535 31.527 1.00 79.38 95 GLU A O 1
ATOM 758 N N . GLU A 1 96 ? 7.466 -2.338 31.961 1.00 78.25 96 GLU A N 1
ATOM 759 C CA . GLU A 1 96 ? 6.224 -2.065 31.235 1.00 78.25 96 GLU A CA 1
ATOM 760 C C . GLU A 1 96 ? 6.434 -2.128 29.718 1.00 78.25 96 GLU A C 1
ATOM 762 O O . GLU A 1 96 ? 5.674 -2.815 29.033 1.00 78.25 96 GLU A O 1
ATOM 767 N N . GLY A 1 97 ? 7.511 -1.522 29.207 1.00 78.38 97 GLY A N 1
ATOM 768 C CA . GLY A 1 97 ? 7.905 -1.572 27.798 1.00 78.38 97 GLY A CA 1
ATOM 769 C C . GLY A 1 97 ? 8.180 -2.994 27.308 1.00 78.38 97 GLY A C 1
ATOM 770 O O . GLY A 1 97 ? 7.667 -3.395 26.267 1.00 78.38 97 GLY A O 1
ATOM 771 N N . LYS A 1 98 ? 8.879 -3.823 28.093 1.00 81.50 98 LYS A N 1
ATOM 772 C CA . LYS A 1 98 ? 9.099 -5.247 27.771 1.00 81.50 98 LYS A CA 1
ATOM 773 C C . LYS A 1 98 ? 7.792 -6.041 27.725 1.00 81.50 98 LYS A C 1
ATOM 775 O O . LYS A 1 98 ? 7.587 -6.845 26.815 1.00 81.50 98 LYS A O 1
ATOM 780 N N . LYS A 1 99 ? 6.889 -5.816 28.689 1.00 81.31 99 LYS A N 1
ATOM 781 C CA . LYS A 1 99 ? 5.562 -6.459 28.714 1.00 81.31 99 LYS A CA 1
ATOM 782 C C . LYS A 1 99 ? 4.688 -6.014 27.540 1.00 81.31 99 LYS A C 1
ATOM 784 O O . LYS A 1 99 ? 3.930 -6.833 27.021 1.00 81.31 99 LYS A O 1
ATOM 789 N N . ALA A 1 100 ? 4.773 -4.748 27.136 1.00 78.62 100 ALA A N 1
ATOM 790 C CA . ALA A 1 100 ? 4.069 -4.215 25.975 1.00 78.62 100 ALA A CA 1
ATOM 791 C C . ALA A 1 100 ? 4.654 -4.760 24.664 1.00 78.62 100 ALA A C 1
ATOM 793 O O . ALA A 1 100 ? 3.899 -5.232 23.819 1.00 78.62 100 ALA A O 1
ATOM 794 N N . ALA A 1 101 ? 5.984 -4.813 24.538 1.00 77.88 101 ALA A N 1
ATOM 795 C CA . ALA A 1 101 ? 6.690 -5.390 23.395 1.00 77.88 101 ALA A CA 1
ATOM 796 C C . ALA A 1 101 ? 6.302 -6.858 23.158 1.00 77.88 101 ALA A C 1
ATOM 798 O O . ALA A 1 101 ? 6.017 -7.248 22.029 1.00 77.88 101 ALA A O 1
ATOM 799 N N . ALA A 1 102 ? 6.179 -7.653 24.227 1.00 76.62 102 ALA A N 1
ATOM 800 C CA . ALA A 1 102 ? 5.697 -9.035 24.149 1.00 76.62 102 ALA A CA 1
ATOM 801 C C . ALA A 1 102 ? 4.235 -9.165 23.667 1.00 76.62 102 ALA A C 1
ATOM 803 O O . ALA A 1 102 ? 3.794 -10.256 23.310 1.00 76.62 102 ALA A O 1
ATOM 804 N N . LYS A 1 103 ? 3.471 -8.065 23.672 1.00 73.44 103 LYS A N 1
ATOM 805 C CA . LYS A 1 103 ? 2.087 -7.981 23.187 1.00 73.44 103 LYS A CA 1
ATOM 806 C C . LYS A 1 103 ? 1.967 -7.251 21.845 1.00 73.44 103 LYS A C 1
ATOM 808 O O . LYS A 1 103 ? 0.845 -7.094 21.363 1.00 73.44 103 LYS A O 1
ATOM 813 N N . VAL A 1 104 ? 3.064 -6.807 21.231 1.00 68.81 104 VAL A N 1
ATOM 814 C CA . VAL A 1 104 ? 3.041 -6.218 19.882 1.00 68.81 104 VAL A CA 1
ATOM 815 C C . VAL A 1 104 ? 2.523 -7.271 18.899 1.00 68.81 104 VAL A C 1
ATOM 817 O O . VAL A 1 104 ? 2.963 -8.416 18.924 1.00 68.81 104 VAL A O 1
ATOM 820 N N . GLY A 1 105 ? 1.522 -6.910 18.092 1.00 60.19 105 GLY A N 1
ATOM 821 C CA . GLY A 1 105 ? 0.793 -7.851 17.226 1.00 60.19 105 GLY A CA 1
ATOM 822 C C . GLY A 1 105 ? -0.369 -8.588 17.909 1.00 60.19 105 GLY A C 1
ATOM 823 O O . GLY A 1 105 ? -1.168 -9.245 17.243 1.00 60.19 105 GLY A O 1
ATOM 824 N N . SER A 1 106 ? -0.545 -8.446 19.229 1.00 64.81 106 SER A N 1
ATOM 825 C CA . SER A 1 106 ? -1.768 -8.899 19.895 1.00 64.81 106 SER A CA 1
ATOM 826 C C . SER A 1 106 ? -2.950 -8.023 19.491 1.00 64.81 106 SER A C 1
ATOM 828 O O . SER A 1 106 ? -2.856 -6.796 19.474 1.00 64.81 106 SER A O 1
ATOM 830 N N . ARG A 1 107 ? -4.105 -8.661 19.279 1.00 58.12 107 ARG A N 1
ATOM 831 C CA . ARG A 1 107 ? -5.388 -8.032 18.911 1.00 58.12 107 ARG A CA 1
ATOM 832 C C . ARG A 1 107 ? -5.877 -6.963 19.902 1.00 58.12 107 ARG A C 1
ATOM 834 O O . ARG A 1 107 ? -6.822 -6.250 19.605 1.00 58.12 107 ARG A O 1
ATOM 841 N N . ASN A 1 108 ? -5.264 -6.886 21.085 1.00 58.25 108 ASN A N 1
ATOM 842 C CA . ASN A 1 108 ? -5.621 -5.963 22.161 1.00 58.25 108 ASN A CA 1
ATOM 843 C C . ASN A 1 108 ? -4.490 -4.983 22.513 1.00 58.25 108 ASN A C 1
ATOM 845 O O . ASN A 1 108 ? -4.527 -4.404 23.600 1.00 58.25 108 ASN A O 1
ATOM 849 N N . SER A 1 109 ? -3.466 -4.808 21.667 1.00 69.06 109 SER A N 1
ATOM 850 C CA . SER A 1 109 ? -2.449 -3.794 21.959 1.00 69.06 109 SER A CA 1
ATOM 851 C C . SER A 1 109 ? -3.079 -2.391 21.895 1.00 69.06 109 SER A C 1
ATOM 853 O O . SER A 1 109 ? -3.624 -2.016 20.853 1.00 69.06 109 SER A O 1
ATOM 855 N N . PRO A 1 110 ? -3.028 -1.593 22.981 1.00 79.88 110 PRO A N 1
ATOM 856 C CA . PRO A 1 110 ? -3.546 -0.226 22.973 1.00 79.88 110 PRO A CA 1
ATOM 857 C C . PRO A 1 110 ? -2.682 0.712 22.118 1.00 79.88 110 PRO A C 1
ATOM 859 O O . PRO A 1 110 ? -3.103 1.825 21.817 1.00 79.88 110 PRO A O 1
ATOM 862 N N . ASP A 1 111 ? -1.487 0.274 21.721 1.00 87.50 111 ASP A N 1
ATOM 863 C CA . ASP A 1 111 ? -0.470 1.105 21.081 1.00 87.50 111 ASP A CA 1
ATOM 864 C C . ASP A 1 111 ? -0.911 1.616 19.714 1.00 87.50 111 ASP A C 1
ATOM 866 O O . ASP A 1 111 ? -0.774 2.805 19.448 1.00 87.50 111 ASP A O 1
ATOM 870 N N . LEU A 1 112 ? -1.522 0.764 18.882 1.00 89.25 112 LEU A N 1
ATOM 871 C CA . LEU A 1 112 ? -2.028 1.198 17.578 1.00 89.25 112 LEU A CA 1
ATOM 872 C C . LEU A 1 112 ? -3.147 2.231 17.738 1.00 89.25 112 LEU A C 1
ATOM 874 O O . LEU A 1 112 ? -3.159 3.237 17.041 1.00 89.25 112 LEU A O 1
ATOM 878 N N . LYS A 1 113 ? -4.055 2.019 18.696 1.00 90.62 113 LYS A N 1
ATOM 879 C CA . LYS A 1 113 ? -5.129 2.974 18.987 1.00 90.62 113 LYS A CA 1
ATOM 880 C C . LYS A 1 113 ? -4.562 4.343 19.386 1.00 90.62 113 LYS A C 1
ATOM 882 O O . LYS A 1 113 ? -5.009 5.359 18.863 1.00 90.62 113 LYS A O 1
ATOM 887 N N . ARG A 1 114 ? -3.569 4.357 20.287 1.00 90.94 114 ARG A N 1
ATOM 888 C CA . ARG A 1 114 ? -2.875 5.580 20.732 1.00 90.94 114 ARG A CA 1
ATOM 889 C C . ARG A 1 114 ? -2.134 6.260 19.582 1.00 90.94 114 ARG A C 1
ATOM 891 O O . ARG A 1 114 ? -2.234 7.473 19.436 1.00 90.94 114 ARG A O 1
ATOM 898 N N . LEU A 1 115 ? -1.442 5.482 18.750 1.00 92.06 115 LEU A N 1
ATOM 899 C CA . LEU A 1 115 ? -0.746 5.989 17.573 1.00 92.06 115 LEU A CA 1
ATOM 900 C C . LEU A 1 115 ? -1.721 6.652 16.595 1.00 92.06 115 LEU A C 1
ATOM 902 O O . LEU A 1 115 ? -1.476 7.778 16.188 1.00 92.06 115 LEU A O 1
ATOM 906 N N . LEU A 1 116 ? -2.838 5.999 16.270 1.00 92.31 116 LEU A N 1
ATOM 907 C CA . LEU A 1 116 ? -3.847 6.546 15.360 1.00 92.31 116 LEU A CA 1
ATOM 908 C C . LEU A 1 116 ? -4.450 7.859 15.876 1.00 92.31 116 LEU A C 1
ATOM 910 O O . LEU A 1 116 ? -4.558 8.805 15.104 1.00 92.31 116 LEU A O 1
ATOM 914 N N . SER A 1 117 ? -4.775 7.947 17.171 1.00 92.12 117 SER A N 1
ATOM 915 C CA . SER A 1 117 ? -5.239 9.208 17.775 1.00 92.12 117 SER A CA 1
ATOM 916 C C . SER A 1 117 ? -4.197 10.317 17.670 1.00 92.12 117 SER A C 1
ATOM 918 O O . SER A 1 117 ? -4.524 11.434 17.297 1.00 92.12 117 SER A O 1
ATOM 920 N N . MET A 1 118 ? -2.926 10.008 17.926 1.00 92.50 118 MET A N 1
ATOM 921 C CA . MET A 1 118 ? -1.852 10.990 17.796 1.00 92.50 118 MET A CA 1
ATOM 922 C C . MET A 1 118 ? -1.628 11.435 16.342 1.00 92.50 118 MET A C 1
ATOM 924 O O . MET A 1 118 ? -1.230 12.574 16.121 1.00 92.50 118 MET A O 1
ATOM 928 N N . LEU A 1 119 ? -1.847 10.560 15.353 1.00 93.25 119 LEU A N 1
ATOM 929 C CA . LEU A 1 119 ? -1.783 10.934 13.936 1.00 93.25 119 LEU A CA 1
ATOM 930 C C . LEU A 1 119 ? -2.950 11.853 13.545 1.00 93.25 119 LEU A C 1
ATOM 932 O O . LEU A 1 119 ? -2.721 12.824 12.832 1.00 93.25 119 LEU A O 1
ATOM 936 N N . GLU A 1 120 ? -4.163 11.584 14.040 1.00 92.06 120 GLU A N 1
ATOM 937 C CA . GLU A 1 120 ? -5.346 12.438 13.838 1.00 92.06 120 GLU A CA 1
ATOM 938 C C . GLU A 1 120 ? -5.146 13.824 14.475 1.00 92.06 120 GLU A C 1
ATOM 940 O O . GLU A 1 120 ? -5.267 14.836 13.793 1.00 92.06 120 GLU A O 1
ATOM 945 N N . GLU A 1 121 ? -4.730 13.882 15.746 1.00 92.00 121 GLU A N 1
ATOM 946 C CA . GLU A 1 121 ? -4.476 15.134 16.480 1.00 92.00 121 GLU A CA 1
ATOM 947 C C . GLU A 1 121 ? -3.365 15.998 15.862 1.00 92.00 121 GLU A C 1
ATOM 949 O O . GLU A 1 121 ? -3.356 17.215 16.036 1.00 92.00 121 GLU A O 1
ATOM 954 N N . ARG A 1 122 ? -2.404 15.374 15.171 1.00 92.75 122 ARG A N 1
ATOM 955 C CA . ARG A 1 122 ? -1.287 16.061 14.504 1.00 92.75 122 ARG A CA 1
ATOM 956 C C . ARG A 1 122 ? -1.538 16.337 13.022 1.00 92.75 122 ARG A C 1
ATOM 958 O O . ARG A 1 122 ? -0.604 16.769 12.352 1.00 92.75 122 ARG A O 1
ATOM 965 N N . GLU A 1 123 ? -2.742 16.064 12.518 1.00 93.00 123 GLU A N 1
ATOM 966 C CA . GLU A 1 123 ? -3.106 16.250 11.106 1.00 93.00 123 GLU A CA 1
ATOM 967 C C . GLU A 1 123 ? -2.176 15.478 10.142 1.00 93.00 123 GLU A C 1
ATOM 969 O O . GLU A 1 123 ? -1.826 15.946 9.062 1.00 93.00 123 GLU A O 1
ATOM 974 N N . LEU A 1 124 ? -1.758 14.269 10.538 1.00 93.44 124 LEU A N 1
ATOM 975 C CA . LEU A 1 124 ? -0.874 13.383 9.761 1.00 93.44 124 LEU A CA 1
ATOM 976 C C . LEU A 1 124 ? -1.641 12.276 9.013 1.00 93.44 124 LEU A C 1
ATOM 978 O O . LEU A 1 124 ? -1.056 11.257 8.642 1.00 93.44 124 LEU A O 1
ATOM 982 N N . MET A 1 125 ? -2.949 12.454 8.824 1.00 92.31 125 MET A N 1
ATOM 983 C CA . MET A 1 125 ? -3.791 11.585 7.999 1.00 92.31 125 MET A CA 1
ATOM 984 C C . MET A 1 125 ? -3.749 12.043 6.528 1.00 92.31 125 MET A C 1
ATOM 986 O O . MET A 1 125 ? -3.579 13.237 6.278 1.00 92.31 125 MET A O 1
ATOM 990 N N . PRO A 1 126 ? -3.922 11.144 5.541 1.00 94.06 126 PRO A N 1
ATOM 991 C CA . PRO A 1 126 ? -4.212 9.712 5.662 1.00 94.06 126 PRO A CA 1
ATOM 992 C C . PRO A 1 126 ? -2.992 8.870 6.076 1.00 94.06 126 PRO A C 1
ATOM 994 O O . PRO A 1 126 ? -1.845 9.248 5.847 1.00 94.06 126 PRO A O 1
ATOM 997 N N . ALA A 1 127 ? -3.241 7.685 6.644 1.00 94.06 127 ALA A N 1
ATOM 998 C CA . ALA A 1 127 ? -2.197 6.753 7.072 1.00 94.06 127 ALA A CA 1
ATOM 999 C C . ALA A 1 127 ? -2.433 5.333 6.533 1.00 94.06 127 ALA A C 1
ATOM 1001 O O . ALA A 1 127 ? -3.526 4.783 6.649 1.00 94.06 127 ALA A O 1
ATOM 1002 N N . ILE A 1 128 ? -1.377 4.705 6.003 1.00 96.06 128 ILE A N 1
ATOM 1003 C CA . ILE A 1 128 ? -1.387 3.291 5.603 1.00 96.06 128 ILE A CA 1
ATOM 1004 C C . ILE A 1 128 ? -0.719 2.464 6.703 1.00 96.06 128 ILE A C 1
ATOM 1006 O O . ILE A 1 128 ? 0.464 2.643 6.997 1.00 96.06 128 ILE A O 1
ATOM 1010 N N . VAL A 1 129 ? -1.466 1.525 7.286 1.00 94.00 129 VAL A N 1
ATOM 1011 C CA . VAL A 1 129 ? -0.957 0.595 8.303 1.00 94.00 129 VAL A CA 1
ATOM 1012 C C . VAL A 1 129 ? -0.691 -0.765 7.665 1.00 94.00 129 VAL A C 1
ATOM 1014 O O . VAL A 1 129 ? -1.615 -1.463 7.253 1.00 94.00 129 VAL A O 1
ATOM 1017 N N . PHE A 1 130 ? 0.578 -1.167 7.616 1.00 94.50 130 PHE A N 1
ATOM 1018 C CA . PHE A 1 130 ? 0.964 -2.497 7.149 1.00 94.50 130 PHE A CA 1
ATOM 1019 C C . PHE A 1 130 ? 0.887 -3.527 8.282 1.00 94.50 130 PHE A C 1
ATOM 1021 O O . PHE A 1 130 ? 1.395 -3.304 9.380 1.00 94.50 130 PHE A O 1
ATOM 1028 N N . ALA A 1 131 ? 0.289 -4.681 7.986 1.00 91.31 131 ALA A N 1
ATOM 1029 C CA . ALA A 1 131 ? 0.235 -5.848 8.861 1.00 91.31 131 ALA A CA 1
ATOM 1030 C C . ALA A 1 131 ? 0.691 -7.099 8.094 1.00 91.31 131 ALA A C 1
ATOM 1032 O O . ALA A 1 131 ? 0.522 -7.181 6.877 1.00 91.31 131 ALA A O 1
ATOM 1033 N N . PHE A 1 132 ? 1.263 -8.082 8.793 1.00 88.44 132 PHE A N 1
ATOM 1034 C CA . PHE A 1 132 ? 1.878 -9.253 8.153 1.00 88.44 132 PHE A CA 1
ATOM 1035 C C . PHE A 1 132 ? 0.894 -10.396 7.882 1.00 88.44 132 PHE A C 1
ATOM 1037 O O . PHE A 1 132 ? 1.194 -11.296 7.098 1.00 88.44 132 PHE A O 1
ATOM 1044 N N . SER A 1 133 ? -0.297 -10.362 8.483 1.00 91.75 133 SER A N 1
ATOM 1045 C CA . SER A 1 133 ? -1.363 -11.325 8.212 1.00 91.75 133 SER A CA 1
ATOM 1046 C C . SER A 1 133 ? -2.704 -10.650 7.920 1.00 91.75 133 SER A C 1
ATOM 1048 O O . SER A 1 133 ? -3.003 -9.562 8.411 1.00 91.75 133 SER A O 1
ATOM 1050 N N . ARG A 1 134 ? -3.561 -11.342 7.155 1.00 92.88 134 ARG A N 1
ATOM 1051 C CA . ARG A 1 134 ? -4.939 -10.893 6.862 1.00 92.88 134 ARG A CA 1
ATOM 1052 C C . ARG A 1 134 ? -5.723 -10.628 8.151 1.00 92.88 134 ARG A C 1
ATOM 1054 O O . ARG A 1 134 ? -6.348 -9.588 8.304 1.00 92.88 134 ARG A O 1
ATOM 1061 N N . LYS A 1 135 ? -5.587 -11.537 9.122 1.00 90.44 135 LYS A N 1
ATOM 1062 C CA . LYS A 1 135 ? -6.234 -11.446 10.435 1.00 90.44 135 LYS A CA 1
ATOM 1063 C C . LYS A 1 135 ? -5.778 -10.224 11.238 1.00 90.44 135 LYS A C 1
ATOM 1065 O O . LYS A 1 135 ? -6.597 -9.606 11.913 1.00 90.44 135 LYS A O 1
ATOM 1070 N N . GLU A 1 136 ? -4.489 -9.892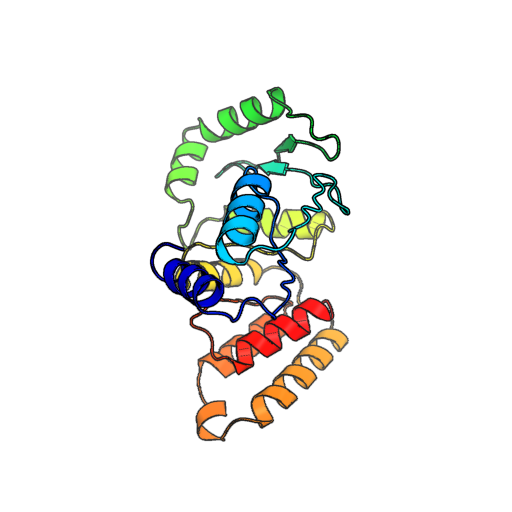 11.206 1.00 89.75 136 GLU A N 1
ATOM 1071 C CA . GLU A 1 136 ? -3.974 -8.687 11.868 1.00 89.75 136 GLU A CA 1
ATOM 1072 C C . GLU A 1 136 ? -4.435 -7.416 11.159 1.00 89.75 136 GLU A C 1
ATOM 1074 O O . GLU A 1 136 ? -4.790 -6.467 11.844 1.00 89.75 136 GLU A O 1
ATOM 1079 N N . CYS A 1 137 ? -4.497 -7.406 9.823 1.00 92.00 137 CYS A N 1
ATOM 1080 C CA . CYS A 1 137 ? -5.027 -6.281 9.047 1.00 92.00 137 CYS A CA 1
ATOM 1081 C C . CYS A 1 137 ? -6.493 -5.984 9.414 1.00 92.00 137 CYS A C 1
ATOM 1083 O O . CYS A 1 137 ? -6.830 -4.858 9.777 1.00 92.00 137 CYS A O 1
ATOM 1085 N N . GLU A 1 138 ? -7.346 -7.012 9.441 1.00 91.31 138 GLU A N 1
ATOM 1086 C CA . GLU A 1 138 ? -8.739 -6.884 9.891 1.00 91.31 138 GLU A CA 1
ATOM 1087 C C . GLU A 1 138 ? -8.841 -6.459 11.365 1.00 91.31 138 GLU A C 1
ATOM 1089 O O . GLU A 1 138 ? -9.686 -5.644 11.734 1.00 91.31 138 GLU A O 1
ATOM 1094 N N . GLY A 1 139 ? -7.961 -6.981 12.227 1.00 89.88 139 GLY A N 1
ATOM 1095 C CA . GLY A 1 139 ? -7.871 -6.566 13.627 1.00 89.88 139 GLY A CA 1
ATOM 1096 C C . GLY A 1 139 ? -7.468 -5.096 13.791 1.00 89.88 139 GLY A C 1
ATOM 1097 O O . GLY A 1 139 ? -8.058 -4.395 14.611 1.00 89.88 139 GLY A O 1
ATOM 1098 N N . ALA A 1 140 ? -6.514 -4.622 12.988 1.00 89.88 140 ALA A N 1
ATOM 1099 C CA . ALA A 1 140 ? -6.011 -3.253 12.989 1.00 89.88 140 ALA A CA 1
ATOM 1100 C C . ALA A 1 140 ? -7.115 -2.237 12.672 1.00 89.88 140 ALA A C 1
ATOM 1102 O O . ALA A 1 140 ? -7.257 -1.250 13.392 1.00 89.88 140 ALA A O 1
ATOM 1103 N N . ALA A 1 141 ? -7.960 -2.519 11.676 1.00 91.62 141 ALA A N 1
ATOM 1104 C CA . ALA A 1 141 ? -9.087 -1.653 11.322 1.00 91.62 141 ALA A CA 1
ATOM 1105 C C . ALA A 1 141 ? -10.069 -1.442 12.488 1.00 91.62 141 ALA A C 1
ATOM 1107 O O . ALA A 1 141 ? -10.615 -0.353 12.671 1.00 91.62 141 ALA A O 1
ATOM 1108 N N . MET A 1 142 ? -10.246 -2.450 13.348 1.00 89.69 142 MET A N 1
ATOM 1109 C CA . MET A 1 142 ? -11.106 -2.318 14.528 1.00 89.69 142 MET A CA 1
ATOM 1110 C C . MET A 1 142 ? -10.553 -1.316 15.547 1.00 89.69 142 MET A C 1
ATOM 1112 O O . MET A 1 142 ? -11.339 -0.676 16.248 1.00 89.69 142 MET A O 1
ATOM 1116 N N . HIS A 1 143 ? -9.229 -1.132 15.602 1.00 88.75 143 HIS A N 1
ATOM 1117 C CA . HIS A 1 143 ? -8.593 -0.117 16.442 1.00 88.75 143 HIS A CA 1
ATOM 1118 C C . HIS A 1 143 ? -8.769 1.306 15.916 1.00 88.75 143 HIS A C 1
ATOM 1120 O O . HIS A 1 143 ? -8.522 2.215 16.690 1.00 88.75 143 HIS A O 1
ATOM 1126 N N . ALA A 1 144 ? -9.200 1.510 14.668 1.00 88.31 144 ALA A N 1
ATOM 1127 C CA . ALA A 1 144 ? -9.486 2.832 14.101 1.00 88.31 144 ALA A CA 1
ATOM 1128 C C . ALA A 1 144 ? -10.951 3.271 14.310 1.00 88.31 144 ALA A C 1
ATOM 1130 O O . ALA A 1 144 ? -11.338 4.395 13.997 1.00 88.31 144 ALA A O 1
ATOM 1131 N N . ARG A 1 145 ? -11.804 2.405 14.877 1.00 84.56 145 ARG A N 1
ATOM 1132 C CA . ARG A 1 145 ? -13.239 2.689 15.076 1.00 84.56 145 ARG A CA 1
ATOM 1133 C C . ARG A 1 145 ? -13.543 3.787 16.101 1.00 84.56 145 ARG A C 1
ATOM 1135 O O . ARG A 1 145 ? -14.709 4.137 16.247 1.00 84.56 145 ARG A O 1
ATOM 1142 N N . HIS A 1 146 ? -12.555 4.290 16.838 1.00 86.69 146 HIS A N 1
ATOM 1143 C CA . HIS A 1 146 ? -12.735 5.416 17.763 1.00 86.69 146 HIS A CA 1
ATOM 1144 C C . HIS A 1 146 ? -12.491 6.783 17.124 1.00 86.69 146 HIS A C 1
ATOM 1146 O O . HIS A 1 146 ? -12.874 7.768 17.743 1.00 86.69 146 HIS A O 1
ATOM 1152 N N . LEU A 1 147 ? -11.871 6.841 15.941 1.00 87.88 147 LEU A N 1
ATOM 1153 C CA . LEU A 1 147 ? -11.610 8.093 15.221 1.00 87.88 147 LEU A CA 1
ATOM 1154 C C . LEU A 1 147 ? -12.922 8.757 14.775 1.00 87.88 147 LEU A C 1
ATOM 1156 O O . LEU A 1 147 ? -13.986 8.116 14.788 1.00 87.88 147 LEU A O 1
ATOM 1160 N N . ALA A 1 148 ? -12.878 10.027 14.380 1.00 87.75 148 ALA A N 1
ATOM 1161 C CA . ALA A 1 148 ? -14.059 10.667 13.810 1.00 87.75 148 ALA A CA 1
ATOM 1162 C C . ALA A 1 148 ? -14.478 9.943 12.511 1.00 87.75 148 ALA A C 1
ATOM 1164 O O . ALA A 1 148 ? -13.621 9.525 11.735 1.00 87.75 148 ALA A O 1
ATOM 1165 N N . PRO A 1 149 ? -15.783 9.706 12.274 1.00 90.31 149 PRO A N 1
ATOM 1166 C CA . PRO A 1 149 ? -16.227 9.235 10.968 1.00 90.31 149 PRO A CA 1
ATOM 1167 C C . PRO A 1 149 ? -16.050 10.340 9.918 1.00 90.31 149 PRO A C 1
ATOM 1169 O O . PRO A 1 149 ? -15.934 11.515 10.269 1.00 90.31 149 PRO A O 1
ATOM 1172 N N . LEU A 1 150 ? -16.132 9.963 8.643 1.00 94.75 150 LEU A N 1
ATOM 1173 C CA . LEU A 1 150 ? -16.224 10.917 7.540 1.00 94.75 150 LEU A CA 1
ATOM 1174 C C . LEU A 1 150 ? -17.436 11.843 7.713 1.00 94.75 150 LEU A C 1
ATOM 1176 O O . LEU A 1 150 ? -18.419 11.498 8.386 1.00 94.75 150 LEU A O 1
ATOM 1180 N N . SER A 1 151 ? -17.395 13.003 7.065 1.00 96.50 151 SER A N 1
ATOM 1181 C CA . SER A 1 151 ? -18.535 13.914 6.980 1.00 96.50 151 SER A CA 1
ATOM 1182 C C . SER A 1 151 ? -19.741 13.255 6.293 1.00 96.50 151 SER A C 1
ATOM 1184 O O . SER A 1 151 ? -19.630 12.234 5.615 1.00 96.50 151 SER A O 1
ATOM 1186 N N . ALA A 1 152 ? -20.934 13.827 6.470 1.00 97.25 152 ALA A N 1
ATOM 1187 C CA . ALA A 1 152 ? -22.153 13.279 5.867 1.00 97.25 152 ALA A CA 1
ATOM 1188 C C . ALA A 1 152 ? -22.081 13.229 4.326 1.00 97.25 152 ALA A C 1
ATOM 1190 O O . ALA A 1 152 ? -22.570 12.274 3.715 1.00 97.25 152 ALA A O 1
ATOM 1191 N N . ASP A 1 153 ? -21.436 14.223 3.715 1.00 97.69 153 ASP A N 1
ATOM 1192 C CA . ASP A 1 153 ? -21.263 14.310 2.265 1.00 97.69 153 ASP A CA 1
ATOM 1193 C C . ASP A 1 153 ? -20.287 13.233 1.769 1.00 97.69 153 ASP A C 1
ATOM 1195 O O . ASP A 1 153 ? -20.605 12.486 0.842 1.00 97.69 153 ASP A O 1
ATOM 1199 N N . GLU A 1 154 ? -19.152 13.056 2.451 1.00 97.88 154 GLU A N 1
ATOM 1200 C CA . GLU A 1 154 ? -18.177 11.996 2.157 1.00 97.88 154 GLU A CA 1
ATOM 1201 C C . GLU A 1 154 ? -18.778 10.598 2.356 1.00 97.88 154 GLU A C 1
ATOM 1203 O O . GLU A 1 154 ? -18.607 9.720 1.514 1.00 97.88 154 GLU A O 1
ATOM 1208 N N . GLN A 1 155 ? -19.569 10.380 3.412 1.00 98.12 155 GLN A N 1
ATOM 1209 C CA . GLN A 1 155 ? -20.285 9.113 3.609 1.00 98.12 155 GLN A CA 1
ATOM 1210 C C . GLN A 1 155 ? -21.270 8.811 2.475 1.00 98.12 155 GLN A C 1
ATOM 1212 O O . GLN A 1 155 ? -21.478 7.643 2.132 1.00 98.12 155 GLN A O 1
ATOM 1217 N N . THR A 1 156 ? -21.887 9.848 1.906 1.00 98.00 156 THR A N 1
ATOM 1218 C CA . THR A 1 156 ? -22.789 9.724 0.755 1.00 98.00 156 THR A CA 1
ATOM 1219 C C . THR A 1 156 ? -22.006 9.404 -0.518 1.00 98.00 156 THR A C 1
ATOM 1221 O O . THR A 1 156 ? -22.427 8.541 -1.294 1.00 98.00 156 THR A O 1
ATOM 1224 N N . ALA A 1 157 ? -20.837 10.022 -0.710 1.00 97.88 157 ALA A N 1
ATOM 1225 C CA . ALA A 1 157 ? -19.928 9.699 -1.807 1.00 97.88 157 ALA A CA 1
ATOM 1226 C C . ALA A 1 157 ? -19.437 8.243 -1.723 1.00 97.88 157 ALA A C 1
ATOM 1228 O O . ALA A 1 157 ? -19.583 7.492 -2.688 1.00 97.88 157 ALA A O 1
ATOM 1229 N N . VAL A 1 158 ? -18.977 7.806 -0.544 1.00 98.19 158 VAL A N 1
ATOM 1230 C CA . VAL A 1 158 ? -18.587 6.413 -0.268 1.00 98.19 158 VAL A CA 1
ATOM 1231 C C . VAL A 1 158 ? -19.723 5.447 -0.592 1.00 98.19 158 VAL A C 1
ATOM 1233 O O . VAL A 1 158 ? -19.504 4.451 -1.279 1.00 98.19 158 VAL A O 1
ATOM 1236 N N . GLN A 1 159 ? -20.942 5.738 -0.125 1.00 97.88 159 GLN A N 1
ATOM 1237 C CA . GLN A 1 159 ? -22.118 4.910 -0.404 1.00 97.88 159 GLN A CA 1
ATOM 1238 C C . GLN A 1 159 ? -22.371 4.791 -1.909 1.00 97.88 159 GLN A C 1
ATOM 1240 O O . GLN A 1 159 ? -22.592 3.692 -2.403 1.00 97.88 159 GLN A O 1
ATOM 1245 N N . THR A 1 160 ? -22.294 5.905 -2.636 1.00 97.62 160 THR A N 1
ATOM 1246 C CA . THR A 1 160 ? -22.554 5.944 -4.080 1.00 97.62 160 THR A CA 1
ATOM 1247 C C . THR A 1 160 ? -21.564 5.073 -4.853 1.00 97.62 160 THR A C 1
ATOM 1249 O O . THR A 1 160 ? -21.974 4.273 -5.693 1.00 97.62 160 THR A O 1
ATOM 1252 N N . VAL A 1 161 ? -20.266 5.188 -4.548 1.00 97.31 161 VAL A N 1
ATOM 1253 C CA . VAL A 1 161 ? -19.215 4.364 -5.172 1.00 97.31 161 VAL A CA 1
ATOM 1254 C C . VAL A 1 161 ? -19.399 2.888 -4.814 1.00 97.31 161 VAL A C 1
ATOM 1256 O O . VAL A 1 161 ? -19.315 2.023 -5.687 1.00 97.31 161 VAL A O 1
ATOM 1259 N N . PHE A 1 162 ? -19.687 2.596 -3.544 1.00 97.44 162 PHE A N 1
ATOM 1260 C CA . PHE A 1 162 ? -19.898 1.234 -3.068 1.00 97.44 162 PHE A CA 1
ATOM 1261 C C . PHE A 1 162 ? -21.101 0.567 -3.747 1.00 97.44 162 PHE A C 1
ATOM 1263 O O . PHE A 1 162 ? -20.971 -0.543 -4.259 1.00 97.44 162 PHE A O 1
ATOM 1270 N N . ASP A 1 163 ? -22.247 1.247 -3.810 1.00 96.50 163 ASP A N 1
ATOM 1271 C CA . ASP A 1 163 ? -23.468 0.717 -4.424 1.00 96.50 163 ASP A CA 1
ATOM 1272 C C . ASP A 1 163 ? -23.293 0.492 -5.925 1.00 96.50 163 ASP A C 1
ATOM 1274 O O . ASP A 1 163 ? -23.717 -0.539 -6.442 1.00 96.50 163 ASP A O 1
ATOM 1278 N N . ALA A 1 164 ? -22.615 1.410 -6.622 1.00 95.94 164 ALA A N 1
ATOM 1279 C CA . ALA A 1 164 ? -22.312 1.250 -8.041 1.00 95.94 164 ALA A CA 1
ATOM 1280 C C . ALA A 1 164 ? -21.454 0.002 -8.309 1.00 95.94 164 ALA A C 1
ATOM 1282 O O . ALA A 1 164 ? -21.718 -0.732 -9.261 1.00 95.94 164 ALA A O 1
ATOM 1283 N N . ALA A 1 165 ? -20.460 -0.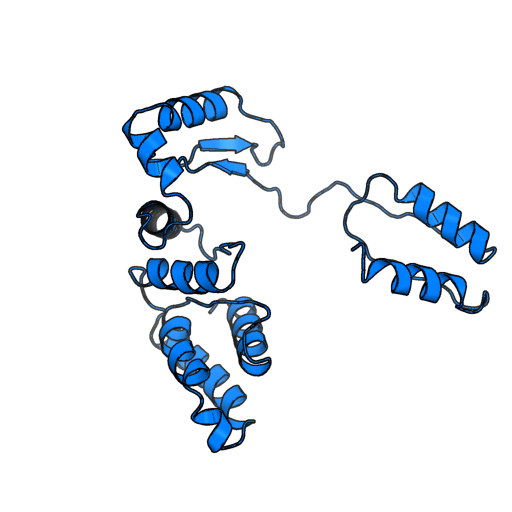268 -7.458 1.00 95.12 165 ALA A N 1
ATOM 1284 C CA . ALA A 1 165 ? -19.621 -1.455 -7.579 1.00 95.12 165 ALA A CA 1
ATOM 1285 C C . ALA A 1 165 ? -20.385 -2.744 -7.232 1.00 95.12 165 ALA A C 1
ATOM 1287 O O . ALA A 1 165 ? -20.312 -3.728 -7.969 1.00 95.12 165 ALA A O 1
ATOM 1288 N N . VAL A 1 166 ? -21.156 -2.743 -6.142 1.00 94.19 166 VAL A N 1
ATOM 1289 C CA . VAL A 1 166 ? -21.922 -3.914 -5.683 1.00 94.19 166 VAL A CA 1
ATOM 1290 C C . VAL A 1 166 ? -23.063 -4.264 -6.641 1.00 94.19 166 VAL A C 1
ATOM 1292 O O . VAL A 1 166 ? -23.339 -5.445 -6.839 1.00 94.19 166 VAL A O 1
ATOM 1295 N N . ALA A 1 167 ? -23.658 -3.279 -7.321 1.00 95.25 167 ALA A N 1
ATOM 1296 C CA . ALA A 1 167 ? -24.690 -3.500 -8.336 1.00 95.25 167 ALA A CA 1
ATOM 1297 C C . ALA A 1 167 ? -24.207 -4.308 -9.558 1.00 95.25 167 ALA A C 1
ATOM 1299 O O . ALA A 1 167 ? -25.031 -4.804 -10.324 1.00 95.25 167 ALA A O 1
ATOM 1300 N N . THR A 1 168 ? -22.890 -4.464 -9.753 1.00 94.88 168 THR A N 1
ATOM 1301 C CA . THR A 1 168 ? -22.327 -5.331 -10.808 1.00 94.88 168 THR A CA 1
ATOM 1302 C C . THR A 1 168 ? -22.400 -6.824 -10.471 1.00 94.88 168 THR A C 1
ATOM 1304 O O . THR A 1 168 ? -22.207 -7.664 -11.351 1.00 94.88 168 THR A O 1
ATOM 1307 N N . LEU A 1 169 ? -22.673 -7.161 -9.208 1.00 94.81 169 LEU A N 1
ATOM 1308 C CA . LEU A 1 169 ? -22.721 -8.526 -8.697 1.00 94.81 169 LEU A CA 1
ATOM 1309 C C . LEU A 1 169 ? -24.139 -9.102 -8.762 1.00 94.81 169 LEU A C 1
ATOM 1311 O O . LEU A 1 169 ? -25.130 -8.368 -8.733 1.00 94.81 169 LEU A O 1
ATOM 1315 N N . SER A 1 170 ? -24.234 -10.434 -8.780 1.00 95.88 170 SER A N 1
ATOM 1316 C CA . SER A 1 170 ? -25.509 -11.147 -8.644 1.00 95.88 170 SER A CA 1
ATOM 1317 C C . SER A 1 170 ? -26.141 -10.920 -7.263 1.00 95.88 170 SER A C 1
ATOM 1319 O O . SER A 1 170 ? -25.430 -10.641 -6.301 1.00 95.88 170 SER A O 1
ATOM 1321 N N . GLU A 1 171 ? -27.463 -11.069 -7.131 1.00 93.75 171 GLU A N 1
ATOM 1322 C CA . GLU A 1 171 ? -28.156 -10.896 -5.838 1.00 93.75 171 GLU A CA 1
ATOM 1323 C C . GLU A 1 171 ? -27.590 -11.814 -4.737 1.00 93.75 171 GLU A C 1
ATOM 1325 O O . GLU A 1 171 ? -27.420 -11.380 -3.596 1.00 93.75 171 GLU A O 1
ATOM 1330 N N . ASP A 1 172 ? -27.221 -13.048 -5.093 1.00 93.81 172 ASP A N 1
ATOM 1331 C CA . ASP A 1 172 ? -26.597 -14.007 -4.175 1.00 93.81 172 ASP A CA 1
ATOM 1332 C C . ASP A 1 172 ? -25.222 -13.517 -3.687 1.00 93.81 172 ASP A C 1
ATOM 1334 O O . ASP A 1 172 ? -24.899 -13.629 -2.501 1.00 93.81 172 ASP A O 1
ATOM 1338 N N . ASP A 1 173 ? -24.419 -12.926 -4.579 1.00 93.81 173 ASP A N 1
ATOM 1339 C CA . ASP A 1 173 ? -23.104 -12.382 -4.232 1.00 93.81 173 ASP A CA 1
ATOM 1340 C C . ASP A 1 173 ? -23.219 -11.111 -3.383 1.00 93.81 173 ASP A C 1
ATOM 1342 O O . ASP A 1 173 ? -22.437 -10.921 -2.451 1.00 93.81 173 ASP A O 1
ATOM 1346 N N . GLN A 1 174 ? -24.212 -10.255 -3.651 1.00 93.25 174 GLN A N 1
ATOM 1347 C CA . GLN A 1 174 ? -24.478 -9.055 -2.847 1.00 93.25 174 GLN A CA 1
ATOM 1348 C C . GLN A 1 174 ? -24.798 -9.405 -1.384 1.00 93.25 174 GLN A C 1
ATOM 1350 O O . GLN A 1 174 ? -24.469 -8.640 -0.475 1.00 93.25 174 GLN A O 1
ATOM 1355 N N . ALA A 1 175 ? -25.387 -10.581 -1.141 1.00 91.44 175 ALA A N 1
ATOM 1356 C CA . ALA A 1 175 ? -25.702 -11.077 0.196 1.00 91.44 175 ALA A CA 1
ATOM 1357 C C . ALA A 1 175 ? -24.482 -11.627 0.969 1.00 91.44 175 ALA A C 1
ATOM 1359 O O . ALA A 1 175 ? -24.613 -11.984 2.146 1.00 91.44 175 ALA A O 1
ATOM 1360 N N . ILE A 1 176 ? -23.288 -11.692 0.360 1.00 93.38 176 ILE A N 1
ATOM 1361 C CA . ILE A 1 176 ? -22.077 -12.180 1.032 1.00 93.38 176 ILE A CA 1
ATOM 1362 C C . ILE A 1 176 ? -21.745 -11.272 2.235 1.00 93.38 176 ILE A C 1
ATOM 1364 O O . ILE A 1 176 ? -21.497 -10.075 2.060 1.00 93.38 176 ILE A O 1
ATOM 1368 N N . PRO A 1 177 ? -21.617 -11.819 3.465 1.00 92.00 177 PRO A N 1
ATOM 1369 C CA . PRO A 1 177 ? -21.396 -11.013 4.670 1.00 92.00 177 PRO A CA 1
ATOM 1370 C C . PRO A 1 177 ? -20.165 -10.102 4.617 1.00 92.00 177 PRO A C 1
ATOM 1372 O O . PRO A 1 177 ? -20.154 -9.033 5.222 1.00 92.00 177 PRO A O 1
ATOM 1375 N N . ALA A 1 178 ? -19.118 -10.504 3.891 1.00 89.31 178 ALA A N 1
ATOM 1376 C CA . ALA A 1 178 ? -17.911 -9.697 3.722 1.00 89.31 178 ALA A CA 1
ATOM 1377 C C . ALA A 1 178 ? -18.187 -8.345 3.036 1.00 89.31 178 ALA A C 1
ATOM 1379 O O . ALA A 1 178 ? -17.544 -7.359 3.388 1.00 89.31 178 ALA A O 1
ATOM 1380 N N . ILE A 1 179 ? -19.154 -8.286 2.111 1.00 91.44 179 ILE A N 1
ATOM 1381 C CA . ILE A 1 179 ? -19.568 -7.049 1.434 1.00 91.44 179 ILE A CA 1
ATOM 1382 C C . ILE A 1 179 ? -20.281 -6.138 2.436 1.00 91.44 179 ILE A C 1
ATOM 1384 O O . ILE A 1 179 ? -19.845 -5.011 2.670 1.00 91.44 179 ILE A O 1
ATOM 1388 N N . GLY A 1 180 ? -21.308 -6.659 3.115 1.00 90.12 180 GLY A N 1
ATOM 1389 C CA . GLY A 1 180 ? -22.071 -5.897 4.109 1.00 90.12 180 GLY A CA 1
ATOM 1390 C C . GLY A 1 180 ? -21.226 -5.386 5.284 1.00 90.12 180 GLY A C 1
ATOM 1391 O O . GLY A 1 180 ? -21.477 -4.297 5.797 1.00 90.12 180 GLY A O 1
ATOM 1392 N N . ASN A 1 181 ? -20.188 -6.125 5.685 1.00 91.69 181 ASN A N 1
ATOM 1393 C CA . ASN A 1 181 ? -19.288 -5.728 6.772 1.00 91.69 181 ASN A CA 1
ATOM 1394 C C . ASN A 1 181 ? -18.293 -4.620 6.380 1.00 91.69 181 ASN A C 1
ATOM 1396 O O . ASN A 1 181 ? -17.761 -3.956 7.272 1.00 91.69 181 ASN A O 1
ATOM 1400 N N . MET A 1 182 ? -18.028 -4.417 5.084 1.00 93.38 182 MET A N 1
ATOM 1401 C CA . MET A 1 182 ? -17.047 -3.438 4.606 1.00 93.38 182 MET A CA 1
ATOM 1402 C C . MET A 1 182 ? -17.599 -2.008 4.640 1.00 93.38 182 MET A C 1
ATOM 1404 O O . MET A 1 182 ? -16.935 -1.098 5.130 1.00 93.38 182 MET A O 1
ATOM 1408 N N . LEU A 1 183 ? -18.833 -1.803 4.172 1.00 94.69 183 LEU A N 1
ATOM 1409 C CA . LEU A 1 183 ? -19.439 -0.473 4.043 1.00 94.69 183 LEU A CA 1
ATOM 1410 C C . LEU A 1 183 ? -19.445 0.352 5.352 1.00 94.69 183 LEU A C 1
ATOM 1412 O O . LEU A 1 183 ? -19.091 1.532 5.305 1.00 94.69 183 LEU A O 1
ATOM 1416 N N . PRO A 1 184 ? -19.768 -0.212 6.537 1.00 94.06 184 PRO A N 1
ATOM 1417 C CA . PRO A 1 184 ? -19.688 0.529 7.797 1.00 94.06 184 PRO A CA 1
ATOM 1418 C C . PRO A 1 184 ? -18.275 0.991 8.173 1.00 94.06 184 PRO A C 1
ATOM 1420 O O . PRO A 1 184 ? -18.143 1.964 8.914 1.00 94.06 184 PRO A O 1
ATOM 1423 N N . LEU A 1 185 ? -17.229 0.292 7.716 1.00 94.69 185 LEU A N 1
ATOM 1424 C CA . LEU A 1 185 ? -15.843 0.722 7.905 1.00 94.69 185 LEU A CA 1
ATOM 1425 C C . LEU A 1 185 ? -15.499 1.849 6.926 1.00 94.69 185 LEU A C 1
ATOM 1427 O O . LEU A 1 185 ? -15.002 2.886 7.362 1.00 94.69 185 LEU A O 1
ATOM 1431 N N . LEU A 1 186 ? -15.859 1.693 5.647 1.00 96.38 186 LEU A N 1
ATOM 1432 C CA . LEU A 1 186 ? -15.595 2.692 4.606 1.00 96.38 186 LEU A CA 1
ATOM 1433 C C . LEU A 1 186 ? -16.239 4.043 4.924 1.00 96.38 186 LEU A C 1
ATOM 1435 O O . LEU A 1 186 ? -15.588 5.072 4.825 1.00 96.38 186 LEU A O 1
ATOM 1439 N N . LYS A 1 187 ? -17.482 4.059 5.423 1.00 95.88 187 LYS A N 1
ATOM 1440 C CA . LYS A 1 187 ? -18.147 5.301 5.870 1.00 95.88 187 LYS A CA 1
ATOM 1441 C C . LYS A 1 187 ? -17.440 6.012 7.029 1.00 95.88 187 LYS A C 1
ATOM 1443 O O . LYS A 1 187 ? -17.790 7.134 7.383 1.00 95.88 187 LYS A O 1
ATOM 1448 N N . ARG A 1 188 ? -16.477 5.358 7.669 1.00 95.00 188 ARG A N 1
ATOM 1449 C CA . ARG A 1 188 ? -15.650 5.943 8.724 1.00 95.00 188 ARG A CA 1
ATOM 1450 C C . ARG A 1 188 ? -14.252 6.326 8.235 1.00 95.00 188 ARG A C 1
ATOM 1452 O O . ARG A 1 188 ? -13.439 6.675 9.081 1.00 95.00 188 ARG A O 1
ATOM 1459 N N . GLY A 1 189 ? -13.965 6.209 6.937 1.00 95.25 189 GLY A N 1
ATOM 1460 C CA . GLY A 1 189 ? -12.632 6.442 6.377 1.00 95.25 189 GLY A CA 1
ATOM 1461 C C . GLY A 1 189 ? -11.639 5.343 6.757 1.00 95.25 189 GLY A C 1
ATOM 1462 O O . GLY A 1 189 ? -10.438 5.576 6.859 1.00 95.25 189 GLY A O 1
ATOM 1463 N N . VAL A 1 190 ? -12.136 4.136 7.059 1.00 95.50 190 VAL A N 1
ATOM 1464 C CA . VAL A 1 190 ? -11.310 2.985 7.437 1.00 95.50 190 VAL A CA 1
ATOM 1465 C C . VAL A 1 190 ? -11.535 1.863 6.436 1.00 95.50 190 VAL A C 1
ATOM 1467 O O . VAL A 1 190 ? -12.655 1.396 6.248 1.00 95.50 190 VAL A O 1
ATOM 1470 N N . ALA A 1 191 ? -10.454 1.365 5.850 1.00 95.00 191 ALA A N 1
ATOM 1471 C CA . ALA A 1 191 ? -10.486 0.238 4.933 1.00 95.00 191 ALA A CA 1
ATOM 1472 C C . ALA A 1 191 ? -9.456 -0.825 5.322 1.00 95.00 191 ALA A C 1
ATOM 1474 O O . ALA A 1 191 ? -8.451 -0.546 5.978 1.00 95.00 191 ALA A O 1
ATOM 1475 N N . VAL A 1 192 ? -9.702 -2.059 4.886 1.00 95.44 192 VAL A N 1
ATOM 1476 C CA . VAL A 1 192 ? -8.708 -3.137 4.895 1.00 95.44 192 VAL A CA 1
ATOM 1477 C C . VAL A 1 192 ? -8.377 -3.498 3.457 1.00 95.44 192 VAL A C 1
ATOM 1479 O O . VAL A 1 192 ? -9.257 -3.489 2.599 1.00 95.44 192 VAL A O 1
ATOM 1482 N N . HIS A 1 193 ? -7.119 -3.842 3.187 1.00 96.62 193 HIS A N 1
ATOM 1483 C CA . HIS A 1 193 ? -6.683 -4.280 1.864 1.00 96.62 193 HIS A CA 1
ATOM 1484 C C . HIS A 1 193 ? -5.706 -5.444 1.992 1.00 96.62 193 HIS A C 1
ATOM 1486 O O . HIS A 1 193 ? -4.640 -5.327 2.594 1.00 96.62 193 HIS A O 1
ATOM 1492 N N . HIS A 1 194 ? -6.095 -6.604 1.464 1.00 96.00 194 HIS A N 1
ATOM 1493 C CA . HIS A 1 194 ? -5.231 -7.778 1.401 1.00 96.00 194 HIS A CA 1
ATOM 1494 C C . HIS A 1 194 ? -5.710 -8.776 0.347 1.00 96.00 194 HIS A C 1
ATOM 1496 O O . HIS A 1 194 ? -6.871 -8.784 -0.067 1.00 96.00 194 HIS A O 1
ATOM 1502 N N . SER A 1 195 ? -4.842 -9.724 -0.018 1.00 94.12 195 SER A N 1
ATOM 1503 C CA . SER A 1 195 ? -5.109 -10.719 -1.069 1.00 94.12 195 SER A CA 1
ATOM 1504 C C . SER A 1 195 ? -6.384 -11.550 -0.872 1.00 94.12 195 SER A C 1
ATOM 1506 O O . SER A 1 195 ? -6.967 -11.969 -1.866 1.00 94.12 195 SER A O 1
ATOM 1508 N N . GLY A 1 196 ? -6.844 -11.743 0.369 1.00 93.56 196 GLY A N 1
ATOM 1509 C CA . GLY A 1 196 ? -8.066 -12.496 0.687 1.00 93.56 196 GLY A CA 1
ATOM 1510 C C . GLY A 1 196 ? -9.402 -11.777 0.454 1.00 93.56 196 GLY A C 1
ATOM 1511 O O . GLY A 1 196 ? -10.431 -12.418 0.622 1.00 93.56 196 GLY A O 1
ATOM 1512 N N . LEU A 1 197 ? -9.412 -10.486 0.101 1.00 94.50 197 LEU A N 1
ATOM 1513 C CA . LEU A 1 197 ? -10.660 -9.775 -0.210 1.00 94.50 197 LEU A CA 1
ATOM 1514 C C . LEU A 1 197 ? -11.178 -10.141 -1.604 1.00 94.50 197 LEU A C 1
ATOM 1516 O O . LEU A 1 197 ? -10.391 -10.467 -2.503 1.00 94.50 197 LEU A O 1
ATOM 1520 N N . LEU A 1 198 ? -12.494 -10.015 -1.786 1.00 94.19 198 LEU A N 1
ATOM 1521 C CA . LEU A 1 198 ? -13.127 -10.083 -3.102 1.00 94.19 198 LEU A CA 1
ATOM 1522 C C . LEU A 1 198 ? -12.535 -8.994 -4.018 1.00 94.19 198 LEU A C 1
ATOM 1524 O O . LEU A 1 198 ? -12.324 -7.879 -3.535 1.00 94.19 198 LEU A O 1
ATOM 1528 N N . PRO A 1 199 ? -12.269 -9.278 -5.308 1.00 94.81 199 PRO A N 1
ATOM 1529 C CA . PRO A 1 199 ? -11.703 -8.297 -6.241 1.00 94.81 199 PRO A CA 1
ATOM 1530 C C . PRO A 1 199 ? -12.457 -6.962 -6.256 1.00 94.81 199 PRO A C 1
ATOM 1532 O O . PRO A 1 199 ? -11.839 -5.925 -6.052 1.00 94.81 199 PRO A O 1
ATOM 1535 N N . VAL A 1 200 ? -13.791 -7.009 -6.327 1.00 95.00 200 VAL A N 1
ATOM 1536 C CA . VAL A 1 200 ? -14.664 -5.822 -6.286 1.00 95.00 200 VAL A CA 1
ATOM 1537 C C . VAL A 1 200 ? -14.438 -4.948 -5.045 1.00 95.00 200 VAL A C 1
ATOM 1539 O O . VAL A 1 200 ? -14.402 -3.728 -5.142 1.00 95.00 200 VAL A O 1
ATOM 1542 N N . LEU A 1 201 ? -14.210 -5.549 -3.871 1.00 95.75 201 LEU A N 1
ATOM 1543 C CA . LEU A 1 201 ? -13.953 -4.790 -2.644 1.00 95.75 201 LEU A CA 1
ATOM 1544 C C . LEU A 1 201 ? -12.551 -4.173 -2.636 1.00 95.75 201 LEU A C 1
ATOM 1546 O O . LEU A 1 201 ? -12.379 -3.095 -2.077 1.00 95.75 201 LEU A O 1
ATOM 1550 N N . LYS A 1 202 ? -11.555 -4.830 -3.246 1.00 96.25 202 LYS A N 1
ATOM 1551 C CA . LYS A 1 202 ? -10.207 -4.251 -3.389 1.00 96.25 202 LYS A CA 1
ATOM 1552 C C . LYS A 1 202 ? -10.255 -3.009 -4.268 1.00 96.25 202 LYS A C 1
ATOM 1554 O O . LYS A 1 202 ? -9.711 -1.986 -3.877 1.00 96.25 202 LYS A O 1
ATOM 1559 N N . GLU A 1 203 ? -10.949 -3.100 -5.398 1.00 96.00 203 GLU A N 1
ATOM 1560 C CA . GLU A 1 203 ? -11.113 -1.988 -6.335 1.00 96.00 203 GLU A CA 1
ATOM 1561 C C . GLU A 1 203 ? -11.837 -0.809 -5.680 1.00 96.00 203 GLU A C 1
ATOM 1563 O O . GLU A 1 203 ? -11.350 0.313 -5.756 1.00 96.00 203 GLU A O 1
ATOM 1568 N N . VAL A 1 204 ? -12.934 -1.054 -4.952 1.00 97.00 204 VAL A N 1
ATOM 1569 C CA . VAL A 1 204 ? -13.636 0.007 -4.208 1.00 97.00 204 VAL A CA 1
ATOM 1570 C C . VAL A 1 204 ? -12.712 0.692 -3.202 1.00 97.00 204 VAL A C 1
ATOM 1572 O O . VAL A 1 204 ? -12.678 1.916 -3.149 1.00 97.00 204 VAL A O 1
ATOM 1575 N N . VAL A 1 205 ? -11.940 -0.072 -2.423 1.00 97.19 205 VAL A N 1
ATOM 1576 C CA . VAL A 1 205 ? -10.979 0.497 -1.464 1.00 97.19 205 VAL A CA 1
ATOM 1577 C C . VAL A 1 205 ? -9.916 1.341 -2.171 1.00 97.19 205 VAL A C 1
ATOM 1579 O O . VAL A 1 205 ? -9.589 2.425 -1.698 1.00 97.19 205 VAL A O 1
ATOM 1582 N N . GLU A 1 206 ? -9.383 0.867 -3.297 1.00 97.38 206 GLU A N 1
ATOM 1583 C CA . GLU A 1 206 ? -8.372 1.588 -4.077 1.00 97.38 206 GLU A CA 1
ATOM 1584 C C . GLU A 1 206 ? -8.922 2.884 -4.687 1.00 97.38 206 GLU A C 1
ATOM 1586 O O . GLU A 1 206 ? -8.227 3.899 -4.657 1.00 97.38 206 GLU A O 1
ATOM 1591 N N . ILE A 1 207 ? -10.165 2.871 -5.181 1.00 97.06 207 ILE A N 1
ATOM 1592 C CA . ILE A 1 207 ? -10.853 4.060 -5.703 1.00 97.06 207 ILE A CA 1
ATOM 1593 C C . ILE A 1 207 ? -11.062 5.081 -4.583 1.00 97.06 207 ILE A C 1
ATOM 1595 O O . ILE A 1 207 ? -10.641 6.225 -4.714 1.00 97.06 207 ILE A O 1
ATOM 1599 N N . LEU A 1 208 ? -11.664 4.670 -3.463 1.00 97.50 208 LEU A N 1
ATOM 1600 C CA . LEU A 1 208 ? -11.947 5.579 -2.348 1.00 97.50 208 LEU A CA 1
ATOM 1601 C C . LEU A 1 208 ? -10.663 6.204 -1.788 1.00 97.50 208 LEU A C 1
ATOM 1603 O O . LEU A 1 208 ? -10.606 7.415 -1.595 1.00 97.50 208 LEU A O 1
ATOM 1607 N N . PHE A 1 209 ? -9.594 5.412 -1.653 1.00 96.75 209 PHE A N 1
ATOM 1608 C CA . PHE A 1 209 ? -8.296 5.912 -1.203 1.00 96.75 209 PHE A CA 1
ATOM 1609 C C . PHE A 1 209 ? -7.698 6.969 -2.149 1.00 96.75 209 PHE A C 1
ATOM 1611 O O . PHE A 1 209 ? -7.079 7.925 -1.686 1.00 96.75 209 PHE A O 1
ATOM 1618 N N . GLN A 1 210 ? -7.872 6.819 -3.468 1.00 95.88 210 GLN A N 1
ATOM 1619 C CA . GLN A 1 210 ? -7.410 7.803 -4.458 1.00 95.88 210 GLN A CA 1
ATOM 1620 C C . GLN A 1 210 ? -8.235 9.095 -4.438 1.00 95.88 210 GLN A C 1
ATOM 1622 O O . GLN A 1 210 ? -7.677 10.168 -4.659 1.00 95.88 210 GLN A O 1
ATOM 1627 N N . GLU A 1 211 ? -9.529 8.992 -4.134 1.00 95.19 211 GLU A N 1
ATOM 1628 C CA . GLU A 1 211 ? -10.442 10.132 -3.980 1.00 95.19 211 GLU A CA 1
ATOM 1629 C C . GLU A 1 211 ? -10.304 10.834 -2.614 1.00 95.19 211 GLU A C 1
ATOM 1631 O O . GLU A 1 211 ? -10.912 11.878 -2.390 1.00 95.19 211 GLU A O 1
ATOM 1636 N N . GLY A 1 212 ? -9.482 10.296 -1.705 1.00 93.88 212 GLY A N 1
ATOM 1637 C CA . GLY A 1 212 ? -9.260 10.860 -0.372 1.00 93.88 212 GLY A CA 1
ATOM 1638 C C . GLY A 1 212 ? -10.395 10.588 0.621 1.00 93.88 212 GLY A C 1
ATOM 1639 O O . GLY A 1 212 ? -10.561 11.368 1.557 1.00 93.88 212 GLY A O 1
ATOM 1640 N N . LEU A 1 213 ? -11.157 9.509 0.408 1.00 91.56 213 LEU A N 1
ATOM 1641 C CA . LEU A 1 213 ? -12.306 9.079 1.214 1.00 91.56 213 LEU A CA 1
ATOM 1642 C C . LEU A 1 213 ? -11.974 7.889 2.127 1.00 91.56 213 LEU A C 1
ATOM 1644 O O . LEU A 1 213 ? -11.221 6.981 1.703 1.00 91.56 213 LEU A O 1
#

Secondary structure (DSSP, 8-state):
-TTTHHHHHHHHHHS-TT----------TTHHHHHHHHHHHHTS----------SS---EEE--TT-SS-EEEE-TT--B-HHHHHHHHHHHTSHHHHHHHTTTT-TT-HHHHHHHHHHHHTT--S-----SSHHHHHHHHHTTTTSPPPPHHHHHHHHHHHHHHHTTS-HHHHT-HHHHHHHHHHTTT-----TTS-HHHHHHHHHHHHHT-

Sequence (213 aa):
DKERGVVWEECIILLPSAVRFVFLSATIPNAFEFAEWVACAHNFPVHVVSTSKRPTPLEHWVFPAGGDGLYLLQGSDGVFREENFERSMRSLATEEGKKAAAKVGSRNSPDLKRLLSMLEERELMPAIVFAFSRKECEGAAMHARHLAPLSADEQTAVQTVFDAAVATLSEDDQAIPAIGNMLPLLKRGVAVHHSGLLPVLKEVVEILFQEGL